Protein AF-A0A0J7JDM4-F1 (afdb_monomer_lite)

Organism: NCBI:txid1658765

Radius of gyration: 18.48 Å; chains: 1; bounding box: 39×38×53 Å

Structure (mmCIF, N/CA/C/O backbone):
data_AF-A0A0J7JDM4-F1
#
_entry.id   AF-A0A0J7JDM4-F1
#
loop_
_atom_site.group_PDB
_atom_site.id
_atom_site.type_symbol
_atom_site.label_atom_id
_atom_site.label_alt_id
_atom_site.label_comp_id
_atom_site.label_asym_id
_atom_site.label_entity_id
_atom_site.label_seq_id
_atom_site.pdbx_PDB_ins_code
_atom_site.Cartn_x
_atom_site.Cartn_y
_atom_site.Cartn_z
_atom_site.occupancy
_atom_site.B_iso_or_equiv
_atom_site.auth_seq_id
_atom_site.auth_comp_id
_atom_site.auth_asym_id
_atom_site.auth_atom_id
_atom_site.pdbx_PDB_model_num
ATOM 1 N N . MET A 1 1 ? -14.694 14.031 8.007 1.00 53.31 1 MET A N 1
ATOM 2 C CA . MET A 1 1 ? -14.814 12.798 7.194 1.00 53.31 1 MET A CA 1
ATOM 3 C C . MET A 1 1 ? -14.604 11.620 8.127 1.00 53.31 1 MET A C 1
ATOM 5 O O . MET A 1 1 ? -13.791 11.758 9.030 1.00 53.31 1 MET A O 1
ATOM 9 N N . SER A 1 2 ? -15.348 10.526 7.968 1.00 76.75 2 SER A N 1
ATOM 10 C CA . SER A 1 2 ? -15.092 9.285 8.710 1.00 76.75 2 SER A CA 1
ATOM 11 C C . SER A 1 2 ? -13.771 8.656 8.255 1.00 76.75 2 SER A C 1
ATOM 13 O O . SER A 1 2 ? -13.419 8.794 7.082 1.00 76.75 2 SER A O 1
ATOM 15 N N . ALA A 1 3 ? -13.066 7.980 9.166 1.00 86.88 3 ALA A N 1
ATOM 16 C CA . ALA A 1 3 ? -11.886 7.184 8.831 1.00 86.88 3 ALA A CA 1
ATOM 17 C C . ALA A 1 3 ? -12.244 6.122 7.779 1.00 86.88 3 ALA A C 1
ATOM 19 O O . ALA A 1 3 ? -13.281 5.465 7.909 1.00 86.88 3 ALA A O 1
ATOM 20 N N . GLN A 1 4 ? -11.412 5.985 6.748 1.00 93.75 4 GLN A N 1
ATOM 21 C CA . GLN A 1 4 ? -11.567 4.989 5.686 1.00 93.75 4 GLN A CA 1
ATOM 22 C C . GLN A 1 4 ? -10.724 3.748 5.986 1.00 93.75 4 GLN A C 1
ATOM 24 O O . GLN A 1 4 ? -9.666 3.858 6.600 1.00 93.75 4 GLN A O 1
ATOM 29 N N . THR A 1 5 ? -11.151 2.578 5.516 1.00 95.38 5 THR A N 1
ATOM 30 C CA . THR A 1 5 ? -10.312 1.376 5.489 1.00 95.38 5 THR A CA 1
ATOM 31 C C . THR A 1 5 ? -9.540 1.314 4.175 1.00 95.38 5 THR A C 1
ATOM 33 O O . THR A 1 5 ? -10.127 1.117 3.107 1.00 95.38 5 THR A O 1
ATOM 36 N N . VAL A 1 6 ? -8.221 1.482 4.257 1.00 97.00 6 VAL A N 1
ATOM 37 C CA . VAL A 1 6 ? -7.301 1.537 3.119 1.00 97.00 6 VAL A CA 1
ATOM 38 C C . VAL A 1 6 ? -6.407 0.302 3.113 1.00 97.00 6 VAL A C 1
ATOM 40 O O . VAL A 1 6 ? -5.629 0.076 4.039 1.00 97.00 6 VAL A O 1
ATOM 43 N N . TRP A 1 7 ? -6.487 -0.490 2.048 1.00 96.00 7 TRP A N 1
ATOM 44 C CA . TRP A 1 7 ? -5.631 -1.652 1.843 1.00 96.00 7 TRP A CA 1
ATOM 45 C C . TRP A 1 7 ? -4.542 -1.340 0.826 1.00 96.00 7 TRP A C 1
ATOM 47 O O . TRP A 1 7 ? -4.835 -1.012 -0.318 1.00 96.00 7 TRP A O 1
ATOM 57 N N . ILE A 1 8 ? -3.279 -1.437 1.238 1.00 95.00 8 ILE A N 1
ATOM 58 C CA . ILE A 1 8 ? -2.117 -1.118 0.409 1.00 95.00 8 ILE A CA 1
ATOM 59 C C . ILE A 1 8 ? -1.300 -2.386 0.161 1.00 95.00 8 ILE A C 1
ATOM 61 O O . ILE A 1 8 ? -0.774 -2.995 1.096 1.00 95.00 8 ILE A O 1
ATOM 65 N N . THR A 1 9 ? -1.150 -2.765 -1.109 1.00 91.81 9 THR A N 1
ATOM 66 C CA . THR A 1 9 ? -0.211 -3.815 -1.529 1.00 91.81 9 THR A CA 1
ATOM 67 C C . THR A 1 9 ? 1.163 -3.214 -1.836 1.00 91.81 9 THR A C 1
ATOM 69 O O . THR A 1 9 ? 1.288 -2.047 -2.207 1.00 91.81 9 THR A O 1
ATOM 72 N N . GLY A 1 10 ? 2.238 -3.977 -1.633 1.00 90.75 10 GLY A N 1
ATOM 73 C CA . GLY A 1 10 ? 3.601 -3.441 -1.729 1.00 90.75 10 GLY A CA 1
ATOM 74 C C . GLY A 1 10 ? 3.941 -2.446 -0.612 1.00 90.75 10 GLY A C 1
ATOM 75 O O . GLY A 1 10 ? 4.857 -1.644 -0.768 1.00 90.75 10 GLY A O 1
ATOM 76 N N . ALA A 1 11 ? 3.235 -2.497 0.522 1.00 95.50 11 ALA A N 1
ATOM 77 C CA . ALA A 1 11 ? 3.368 -1.527 1.613 1.00 95.50 11 ALA A CA 1
ATOM 78 C C . ALA A 1 11 ? 4.718 -1.582 2.356 1.00 95.50 11 ALA A C 1
ATOM 80 O O . ALA A 1 11 ? 5.017 -0.705 3.155 1.00 95.50 11 ALA A O 1
ATOM 81 N N . SER A 1 12 ? 5.545 -2.601 2.103 1.00 93.56 12 SER A N 1
ATOM 82 C CA . SER A 1 12 ? 6.815 -2.823 2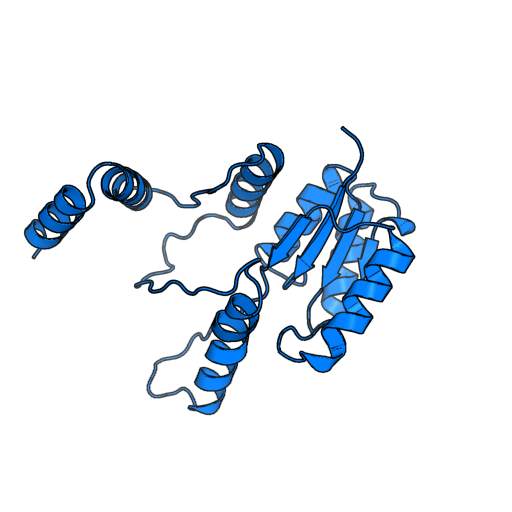.812 1.00 93.56 12 SER A CA 1
ATOM 83 C C . SER A 1 12 ? 7.944 -1.832 2.480 1.00 93.56 12 SER A C 1
ATOM 85 O O . SER A 1 12 ? 9.006 -1.915 3.094 1.00 93.56 12 SER A O 1
ATOM 87 N N . SER A 1 13 ? 7.785 -0.986 1.454 1.00 89.19 13 SER A N 1
ATOM 88 C CA . SER A 1 13 ? 8.820 -0.035 1.014 1.00 89.19 13 SER A CA 1
ATOM 89 C C . SER A 1 13 ? 8.295 0.989 0.002 1.00 89.19 13 SER A C 1
ATOM 91 O O . SER A 1 13 ? 7.223 0.812 -0.577 1.00 89.19 13 SER A O 1
ATOM 93 N N . GLY A 1 14 ? 9.105 2.010 -0.294 1.00 89.31 14 GLY A N 1
ATOM 94 C CA . GLY A 1 14 ? 8.897 2.914 -1.429 1.00 89.31 14 GLY A CA 1
ATOM 95 C C . GLY A 1 14 ? 7.593 3.705 -1.329 1.00 89.31 14 GLY A C 1
ATOM 96 O O . GLY A 1 14 ? 7.232 4.176 -0.252 1.00 89.31 14 GLY A O 1
ATOM 97 N N . ILE A 1 15 ? 6.888 3.842 -2.455 1.00 88.94 15 ILE A N 1
ATOM 98 C CA . ILE A 1 15 ? 5.633 4.608 -2.535 1.00 88.94 15 ILE A CA 1
ATOM 99 C C . ILE A 1 15 ? 4.554 3.994 -1.634 1.00 88.94 15 ILE A C 1
ATOM 101 O O . ILE A 1 15 ? 3.853 4.730 -0.948 1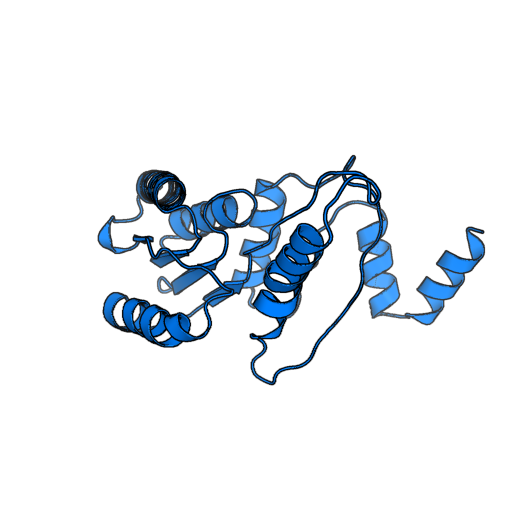.00 88.94 15 ILE A O 1
ATOM 105 N N . GLY A 1 16 ? 4.458 2.662 -1.562 1.00 92.69 16 GLY A N 1
ATOM 106 C CA . GLY A 1 16 ? 3.486 1.978 -0.702 1.00 92.69 16 GLY A CA 1
ATOM 107 C C . GLY A 1 16 ? 3.669 2.291 0.780 1.00 92.69 16 GLY A C 1
ATOM 108 O O . GLY A 1 16 ? 2.696 2.567 1.477 1.00 92.69 16 GLY A O 1
ATOM 109 N N . GLU A 1 17 ? 4.917 2.300 1.254 1.00 96.19 17 GLU A N 1
ATOM 110 C CA . GLU A 1 17 ? 5.236 2.705 2.626 1.00 96.19 17 GLU A CA 1
ATOM 111 C C . GLU A 1 17 ? 4.921 4.189 2.861 1.00 96.19 17 GLU A C 1
ATOM 113 O O . GLU A 1 17 ? 4.292 4.535 3.858 1.00 96.19 17 GLU A O 1
ATOM 118 N N . ALA A 1 18 ? 5.319 5.069 1.940 1.00 94.88 18 ALA A N 1
ATOM 119 C CA . ALA A 1 18 ? 5.050 6.500 2.063 1.00 94.88 18 ALA A CA 1
ATOM 120 C C . ALA A 1 18 ? 3.540 6.803 2.094 1.00 94.88 18 ALA A C 1
ATOM 122 O O . ALA A 1 18 ? 3.087 7.607 2.909 1.00 94.88 18 ALA A O 1
ATOM 123 N N . LEU A 1 19 ? 2.747 6.108 1.272 1.00 95.56 19 LEU A N 1
ATOM 124 C CA . LEU A 1 19 ? 1.287 6.193 1.296 1.00 95.56 19 LEU A CA 1
ATOM 125 C C . LEU A 1 19 ? 0.708 5.694 2.620 1.00 95.56 19 LEU A C 1
ATOM 127 O O . LEU A 1 19 ? -0.149 6.369 3.186 1.00 95.56 19 LEU A O 1
ATOM 131 N N . ALA A 1 20 ? 1.188 4.559 3.140 1.00 97.44 20 ALA A N 1
ATOM 132 C CA . ALA A 1 20 ? 0.737 4.035 4.429 1.00 97.44 20 ALA A CA 1
ATOM 133 C C . ALA A 1 20 ? 0.906 5.073 5.547 1.00 97.44 20 ALA A C 1
ATOM 135 O O . ALA A 1 20 ? -0.025 5.309 6.313 1.00 97.44 20 ALA A O 1
ATOM 136 N N . LEU A 1 21 ? 2.047 5.764 5.588 1.00 97.75 21 LEU A N 1
ATOM 137 C CA . LEU A 1 21 ? 2.305 6.809 6.580 1.00 97.75 21 LEU A CA 1
ATOM 138 C C . LEU A 1 21 ? 1.376 8.018 6.424 1.00 97.75 21 LEU A C 1
ATOM 140 O O . LEU A 1 21 ? 0.916 8.554 7.429 1.00 97.75 21 LEU A O 1
ATOM 144 N N . GLN A 1 22 ? 1.067 8.439 5.195 1.00 96.56 22 GLN A N 1
ATOM 145 C CA . GLN A 1 22 ? 0.144 9.557 4.975 1.00 96.56 22 GLN A CA 1
ATOM 146 C C . GLN A 1 22 ? -1.292 9.221 5.382 1.00 96.56 22 GLN A C 1
ATOM 148 O O . GLN A 1 22 ? -1.954 10.026 6.037 1.00 96.56 22 GLN A O 1
ATOM 153 N N . PHE A 1 23 ? -1.768 8.020 5.051 1.00 97.12 23 PHE A N 1
ATOM 154 C CA . PHE A 1 23 ? -3.079 7.559 5.505 1.00 97.12 23 PHE A CA 1
ATOM 155 C C . PHE A 1 23 ? -3.116 7.363 7.032 1.00 97.12 23 PHE A C 1
ATOM 157 O O . PHE A 1 23 ? -4.112 7.725 7.659 1.00 97.12 23 PHE A O 1
ATOM 164 N N . ALA A 1 24 ? -2.017 6.912 7.652 1.00 97.19 24 ALA A N 1
ATOM 165 C CA . ALA A 1 24 ? -1.908 6.823 9.111 1.00 97.19 24 ALA A CA 1
ATOM 166 C C . ALA A 1 24 ? -2.041 8.195 9.787 1.00 97.19 24 ALA A C 1
ATOM 168 O O . ALA A 1 24 ? -2.847 8.359 10.700 1.00 97.19 24 ALA A O 1
ATOM 169 N N . GLN A 1 25 ? -1.322 9.203 9.279 1.00 95.44 25 GLN A N 1
ATOM 170 C CA . GLN A 1 25 ? -1.407 10.588 9.759 1.00 95.44 25 GLN A CA 1
ATOM 171 C C . GLN A 1 25 ? -2.809 11.188 9.592 1.00 95.44 25 GLN A C 1
ATOM 173 O O . GLN A 1 25 ? -3.205 12.057 10.366 1.00 95.44 25 GLN A O 1
ATOM 178 N N . ASN A 1 26 ? -3.575 10.724 8.600 1.00 94.50 26 ASN A N 1
ATOM 179 C CA . ASN A 1 26 ? -4.966 11.130 8.399 1.00 94.50 26 ASN A CA 1
ATOM 180 C C . ASN A 1 26 ? -5.959 10.390 9.325 1.00 94.50 26 ASN A C 1
ATOM 182 O O . ASN A 1 26 ? -7.151 10.706 9.310 1.00 94.50 26 ASN A O 1
ATOM 186 N N . GLY A 1 27 ? -5.496 9.425 10.128 1.00 95.69 27 GLY A N 1
ATOM 187 C CA . GLY A 1 27 ? -6.332 8.629 11.029 1.00 95.69 27 GLY A CA 1
ATOM 188 C C . GLY A 1 27 ? -7.132 7.525 10.333 1.00 95.69 27 GLY A C 1
ATOM 189 O O . GLY A 1 27 ? -8.134 7.065 10.883 1.00 95.69 27 GLY A O 1
ATOM 190 N N . ASP A 1 28 ? -6.739 7.129 9.120 1.00 97.31 28 ASP A N 1
ATOM 191 C CA . ASP A 1 28 ? -7.391 6.050 8.376 1.00 97.31 28 ASP A CA 1
ATOM 192 C C . ASP A 1 28 ? -6.929 4.669 8.866 1.00 97.31 28 ASP A C 1
ATOM 194 O O . ASP A 1 28 ? -5.826 4.504 9.391 1.00 97.31 28 ASP A O 1
ATOM 198 N N . ARG A 1 29 ? -7.782 3.657 8.686 1.00 97.94 29 ARG A N 1
ATOM 199 C CA . ARG A 1 29 ? -7.462 2.264 9.025 1.00 97.94 29 ARG A CA 1
ATOM 200 C C . ARG A 1 29 ? -6.630 1.664 7.912 1.00 97.94 29 ARG A C 1
ATOM 202 O O . ARG A 1 29 ? -6.952 1.841 6.738 1.00 97.94 29 ARG A O 1
ATOM 209 N N . LEU A 1 30 ? -5.597 0.919 8.272 1.00 98.25 30 LEU A N 1
ATOM 210 C CA . LEU A 1 30 ? -4.615 0.413 7.327 1.00 98.25 30 LEU A CA 1
ATOM 211 C C . LEU A 1 30 ? -4.590 -1.105 7.304 1.00 98.25 30 LEU A C 1
ATOM 213 O O . LEU A 1 30 ? -4.450 -1.749 8.340 1.00 98.25 30 LEU A O 1
ATOM 217 N N . VAL A 1 31 ? -4.631 -1.663 6.099 1.00 97.88 31 VAL A N 1
ATOM 218 C CA . VAL A 1 31 ? -4.202 -3.035 5.825 1.00 97.88 31 VAL A CA 1
ATOM 219 C C . VAL A 1 31 ? -2.906 -2.959 5.032 1.00 97.88 31 VAL A C 1
ATOM 221 O O . VAL A 1 31 ? -2.878 -2.440 3.915 1.00 97.88 31 VAL A O 1
ATOM 224 N N . LEU A 1 32 ? -1.822 -3.459 5.617 1.00 98.00 32 LEU A N 1
ATOM 225 C CA . LEU A 1 32 ? -0.487 -3.425 5.033 1.00 98.00 32 LEU A CA 1
ATOM 226 C C . LEU A 1 32 ? -0.142 -4.807 4.489 1.00 98.00 32 LEU A C 1
ATOM 228 O O . LEU A 1 32 ? -0.019 -5.764 5.255 1.00 98.00 32 LEU A O 1
ATOM 232 N N . SER A 1 33 ? 0.045 -4.904 3.173 1.00 95.56 33 SER A N 1
ATOM 233 C CA . SER A 1 33 ? 0.308 -6.174 2.500 1.00 95.56 33 SER A CA 1
ATOM 234 C C . SER A 1 33 ? 1.564 -6.152 1.640 1.00 95.56 33 SER A C 1
ATOM 236 O O . SER A 1 33 ? 1.791 -5.255 0.828 1.00 95.56 33 SER A O 1
ATOM 238 N N . ALA A 1 34 ? 2.387 -7.179 1.822 1.00 93.25 34 ALA A N 1
ATOM 239 C CA . ALA A 1 34 ? 3.564 -7.534 1.036 1.00 93.25 34 ALA A CA 1
ATOM 240 C C . ALA A 1 34 ? 4.024 -8.945 1.449 1.00 93.25 34 ALA A C 1
ATOM 242 O O . ALA A 1 34 ? 3.538 -9.506 2.430 1.00 93.25 34 ALA A O 1
ATOM 243 N N . ARG A 1 35 ? 5.021 -9.496 0.753 1.00 91.50 35 ARG A N 1
ATOM 244 C CA . ARG A 1 35 ? 5.595 -10.815 1.085 1.00 91.50 35 ARG A CA 1
ATOM 245 C C . ARG A 1 35 ? 6.467 -10.808 2.346 1.00 91.50 35 ARG A C 1
ATOM 247 O O . ARG A 1 35 ? 6.608 -11.826 3.008 1.00 91.50 35 ARG A O 1
ATOM 254 N N . ARG A 1 36 ? 7.102 -9.672 2.654 1.00 91.81 36 ARG A N 1
ATOM 255 C CA . ARG A 1 36 ? 8.079 -9.543 3.748 1.00 91.81 36 ARG A CA 1
ATOM 256 C C . ARG A 1 36 ? 7.390 -9.051 5.017 1.00 91.81 36 ARG A C 1
ATOM 258 O O . ARG A 1 36 ? 7.307 -7.846 5.233 1.00 91.81 36 ARG A O 1
ATOM 265 N N . GLU A 1 37 ? 6.927 -9.975 5.850 1.00 95.62 37 GLU A N 1
ATOM 266 C CA . GLU A 1 37 ? 6.212 -9.663 7.097 1.00 95.62 37 GLU A CA 1
ATOM 267 C C . GLU A 1 37 ? 7.016 -8.768 8.050 1.00 95.62 37 GLU A C 1
ATOM 269 O O . GLU A 1 37 ? 6.494 -7.761 8.515 1.00 95.62 37 GLU A O 1
ATOM 274 N N . GLY A 1 38 ? 8.311 -9.039 8.251 1.00 96.38 38 GLY A N 1
ATOM 275 C CA . GLY A 1 38 ? 9.152 -8.205 9.124 1.00 96.38 38 GLY A CA 1
ATOM 276 C C . GLY A 1 38 ? 9.225 -6.732 8.694 1.00 96.38 38 GLY A C 1
ATOM 277 O O . GLY A 1 38 ? 9.256 -5.834 9.532 1.00 96.38 38 GLY A O 1
ATOM 278 N N . GLU A 1 39 ? 9.175 -6.460 7.389 1.00 96.56 39 GLU A N 1
ATOM 279 C CA . GLU A 1 39 ? 9.145 -5.086 6.876 1.00 96.56 39 GLU A CA 1
ATOM 280 C C . GLU A 1 39 ? 7.765 -4.450 6.998 1.00 96.56 39 GLU A C 1
ATOM 282 O O . GLU A 1 39 ? 7.665 -3.248 7.221 1.00 96.56 39 GLU A O 1
ATOM 287 N N . LEU A 1 40 ? 6.696 -5.241 6.882 1.00 98.00 40 LEU A N 1
ATOM 288 C CA . LEU A 1 40 ? 5.348 -4.752 7.161 1.00 98.00 40 LEU A CA 1
ATOM 289 C C . LEU A 1 40 ? 5.203 -4.357 8.625 1.00 98.00 40 LEU A C 1
ATOM 291 O O . LEU A 1 40 ? 4.643 -3.303 8.898 1.00 98.00 40 LEU A O 1
ATOM 295 N N . GLU A 1 41 ? 5.752 -5.144 9.550 1.00 98.31 41 GLU A N 1
ATOM 296 C CA . GLU A 1 41 ? 5.761 -4.796 10.972 1.00 98.31 41 GLU A CA 1
ATOM 297 C C . GLU A 1 41 ? 6.560 -3.518 11.235 1.00 98.31 41 GLU A C 1
ATOM 299 O O . GLU A 1 41 ? 6.096 -2.634 11.958 1.00 98.31 41 GLU A O 1
ATOM 304 N N . ARG A 1 42 ? 7.716 -3.346 10.577 1.00 98.25 42 ARG A N 1
ATOM 305 C CA . ARG A 1 42 ? 8.475 -2.087 10.627 1.00 98.25 42 ARG A CA 1
ATOM 306 C C . ARG A 1 42 ? 7.615 -0.900 10.185 1.00 98.25 42 ARG A C 1
ATOM 308 O O . ARG A 1 42 ? 7.598 0.131 10.856 1.00 98.25 42 ARG A O 1
ATOM 315 N N . VAL A 1 43 ? 6.893 -1.030 9.074 1.00 98.25 43 VAL A N 1
ATOM 316 C CA . VAL A 1 43 ? 5.992 0.024 8.580 1.00 98.25 43 VAL A CA 1
ATOM 317 C C . VAL A 1 43 ? 4.800 0.226 9.518 1.00 98.25 43 VAL A C 1
ATOM 319 O O . VAL A 1 43 ? 4.423 1.368 9.770 1.00 98.25 43 VAL A O 1
ATOM 322 N N . ALA A 1 44 ? 4.247 -0.840 10.095 1.00 98.31 44 ALA A N 1
ATOM 323 C CA . ALA A 1 44 ? 3.145 -0.771 11.048 1.00 98.31 44 ALA A CA 1
ATOM 324 C C . ALA A 1 44 ? 3.531 0.002 12.313 1.00 98.31 44 ALA A C 1
ATOM 326 O O . ALA A 1 44 ? 2.760 0.849 12.759 1.00 98.31 44 ALA A O 1
ATOM 327 N N . VAL A 1 45 ? 4.733 -0.228 12.857 1.00 98.19 45 VAL A N 1
ATOM 328 C CA . VAL A 1 45 ? 5.284 0.567 13.968 1.00 98.19 45 VAL A CA 1
ATOM 329 C C . VAL A 1 45 ? 5.347 2.040 13.583 1.00 98.19 45 VAL A C 1
ATOM 331 O O . VAL A 1 45 ? 4.766 2.869 14.274 1.00 98.19 45 VAL A O 1
ATOM 334 N N . ARG A 1 46 ? 5.929 2.366 12.422 1.00 97.88 46 ARG A N 1
ATOM 335 C CA . ARG A 1 46 ? 5.998 3.757 11.953 1.00 97.88 46 ARG A CA 1
ATOM 336 C C . ARG A 1 46 ? 4.621 4.396 11.758 1.00 97.88 46 ARG A C 1
ATOM 338 O O . ARG A 1 46 ? 4.473 5.588 11.997 1.00 97.88 46 ARG A O 1
ATOM 345 N N . CYS A 1 47 ? 3.618 3.633 11.320 1.00 97.94 47 CYS A N 1
ATOM 346 C CA . CYS A 1 47 ? 2.239 4.115 11.220 1.00 97.94 47 CYS A CA 1
ATOM 347 C C . CYS A 1 47 ? 1.660 4.415 12.608 1.00 97.94 47 CYS A C 1
ATOM 349 O O . CYS A 1 47 ? 1.029 5.452 12.790 1.00 97.94 47 CYS A O 1
ATOM 351 N N . ARG A 1 48 ? 1.909 3.559 13.604 1.00 97.19 48 ARG A N 1
ATOM 352 C CA . ARG A 1 48 ? 1.483 3.790 14.995 1.00 97.19 48 ARG A CA 1
ATOM 353 C C . ARG A 1 48 ? 2.171 5.012 15.609 1.00 97.19 48 ARG A C 1
ATOM 355 O O . ARG A 1 48 ? 1.513 5.787 16.296 1.00 97.19 48 ARG A O 1
ATOM 362 N N . ASP A 1 49 ? 3.439 5.254 15.277 1.00 97.00 49 ASP A N 1
ATOM 363 C CA . ASP A 1 49 ? 4.193 6.437 15.723 1.00 97.00 49 ASP A CA 1
ATOM 364 C C . ASP A 1 49 ? 3.577 7.766 15.237 1.00 97.00 49 ASP A C 1
ATOM 366 O O . ASP A 1 49 ? 3.874 8.827 15.783 1.00 97.00 49 ASP A O 1
ATOM 370 N N . THR A 1 50 ? 2.676 7.731 14.246 1.00 95.44 50 THR A N 1
ATOM 371 C CA . THR A 1 50 ? 1.894 8.908 13.814 1.00 95.44 50 THR A CA 1
ATOM 372 C C . THR A 1 50 ? 0.730 9.255 14.753 1.00 95.44 50 THR A C 1
ATOM 374 O O . THR A 1 50 ? 0.072 10.274 14.557 1.00 95.44 50 THR A O 1
ATOM 377 N N . GLY A 1 51 ? 0.475 8.430 15.775 1.00 94.69 51 GLY A N 1
ATOM 378 C CA . GLY A 1 51 ? -0.670 8.538 16.684 1.00 94.69 51 GLY A CA 1
ATOM 379 C C . GLY A 1 51 ? -1.851 7.638 16.306 1.00 94.69 51 GLY A C 1
ATOM 380 O O . GLY A 1 51 ? -2.878 7.666 16.986 1.00 94.69 51 GLY A O 1
ATOM 381 N N . LEU A 1 52 ? -1.721 6.830 15.247 1.00 95.62 52 LEU A N 1
ATOM 382 C CA . LEU A 1 52 ? -2.749 5.877 14.840 1.00 95.62 52 LEU A CA 1
ATOM 383 C C . LEU A 1 52 ? -2.825 4.706 15.848 1.00 95.62 52 LEU A C 1
ATOM 385 O O . LEU A 1 52 ? -1.798 4.079 16.124 1.00 95.62 52 LEU A O 1
ATOM 389 N N . PRO A 1 53 ? -4.010 4.362 16.390 1.00 95.50 53 PRO A N 1
ATOM 390 C CA . PRO A 1 53 ? -4.132 3.262 17.343 1.00 95.50 53 PRO A CA 1
ATOM 391 C C . PRO A 1 53 ? -3.702 1.910 16.755 1.00 95.50 53 PRO A C 1
ATOM 393 O O . PRO A 1 53 ? -3.931 1.621 15.580 1.00 95.50 53 PRO A O 1
ATOM 396 N N . THR A 1 54 ? -3.113 1.045 17.588 1.00 94.25 54 THR A N 1
ATOM 397 C CA . THR A 1 54 ? -2.612 -0.282 17.177 1.00 94.25 54 THR A CA 1
ATOM 398 C C . THR A 1 54 ? -3.680 -1.131 16.495 1.00 94.25 54 THR A C 1
ATOM 400 O O . THR A 1 54 ? -3.385 -1.860 15.553 1.00 94.25 54 THR A O 1
ATOM 403 N N . ASP A 1 55 ? -4.924 -1.024 16.952 1.00 95.19 55 ASP A N 1
ATOM 404 C CA . ASP A 1 55 ? -6.062 -1.768 16.430 1.00 95.19 55 ASP A CA 1
ATOM 405 C C . ASP A 1 55 ? -6.577 -1.217 15.082 1.00 95.19 55 ASP A C 1
ATOM 407 O O . ASP A 1 55 ? -7.443 -1.832 14.469 1.00 95.19 55 ASP A O 1
ATOM 411 N N . GLN A 1 56 ? -6.037 -0.103 14.588 1.00 96.75 56 GLN A N 1
ATOM 412 C CA . GLN A 1 56 ? -6.343 0.445 13.264 1.00 96.75 56 GLN A CA 1
ATOM 413 C C . GLN A 1 56 ? -5.307 0.047 12.204 1.00 96.75 56 GLN A C 1
ATOM 415 O O . GLN A 1 56 ? -5.430 0.460 11.055 1.00 96.75 56 GLN A O 1
ATOM 420 N N . VAL A 1 57 ? -4.307 -0.772 12.555 1.00 97.88 57 VAL A N 1
ATOM 421 C CA . VAL A 1 57 ? -3.303 -1.288 11.613 1.00 97.88 57 VAL A CA 1
ATOM 422 C C . VAL A 1 57 ? -3.329 -2.812 11.604 1.00 97.88 57 VAL A C 1
ATOM 424 O O . VAL A 1 57 ? -3.027 -3.454 12.609 1.00 97.88 57 VAL A O 1
ATOM 427 N N . LEU A 1 58 ? -3.651 -3.395 10.452 1.00 97.94 58 LEU A N 1
ATOM 428 C CA . LEU A 1 58 ? -3.573 -4.826 10.185 1.00 97.94 58 LEU A CA 1
ATOM 429 C C . LEU A 1 58 ? -2.359 -5.117 9.297 1.00 97.94 58 LEU A C 1
ATOM 431 O O . LEU A 1 58 ? -2.305 -4.681 8.147 1.00 97.94 58 LEU A O 1
ATOM 435 N N . VAL A 1 59 ? -1.408 -5.892 9.813 1.00 98.31 59 VAL A N 1
ATOM 436 C CA . VAL A 1 59 ? -0.355 -6.507 8.997 1.00 98.31 59 VAL A CA 1
ATOM 437 C C . VAL A 1 59 ? -0.921 -7.783 8.389 1.00 98.31 59 VAL A C 1
ATOM 439 O O . VAL A 1 59 ? -1.376 -8.673 9.104 1.00 98.31 59 VAL A O 1
ATOM 442 N N . LEU A 1 60 ? -0.933 -7.854 7.059 1.00 96.56 60 LEU A N 1
ATOM 443 C CA . LEU A 1 60 ? -1.497 -8.975 6.318 1.00 96.56 60 LEU A CA 1
ATOM 444 C C . LEU A 1 60 ? -0.504 -9.426 5.243 1.00 96.56 60 LEU A C 1
ATOM 446 O O . LEU A 1 60 ? -0.552 -8.918 4.116 1.00 96.56 60 LEU A O 1
ATOM 450 N N . PRO A 1 61 ? 0.401 -10.373 5.562 1.00 96.12 61 PRO A N 1
ATOM 451 C CA . PRO A 1 61 ? 1.328 -10.927 4.586 1.00 96.12 61 PRO A CA 1
ATOM 452 C C . PRO A 1 61 ? 0.568 -11.482 3.382 1.00 96.12 61 PRO A C 1
ATOM 454 O O . PRO A 1 61 ? -0.415 -12.215 3.539 1.00 96.12 61 PRO A O 1
ATOM 457 N N . LEU A 1 62 ? 1.006 -11.107 2.187 1.00 86.25 62 LEU A N 1
ATOM 458 C CA . LEU A 1 62 ? 0.324 -11.418 0.936 1.00 86.25 62 LEU A CA 1
ATOM 459 C C . LEU A 1 62 ? 1.344 -11.522 -0.195 1.00 86.25 62 LEU A C 1
ATOM 461 O O . LEU A 1 62 ? 2.141 -10.599 -0.401 1.00 86.25 62 LEU A O 1
ATOM 465 N N . ASP A 1 63 ? 1.271 -12.620 -0.944 1.00 84.75 63 ASP A N 1
ATOM 466 C CA . ASP A 1 63 ? 1.812 -12.689 -2.295 1.00 84.75 63 ASP A CA 1
ATOM 467 C C . ASP A 1 63 ? 0.668 -12.470 -3.287 1.00 84.75 63 ASP A C 1
ATOM 469 O O . ASP A 1 63 ? -0.318 -13.200 -3.275 1.00 84.75 63 ASP A O 1
ATOM 473 N N . VAL A 1 64 ? 0.774 -11.435 -4.118 1.00 77.62 64 VAL A N 1
ATOM 474 C CA . VAL A 1 64 ? -0.291 -11.069 -5.066 1.00 77.62 64 VAL A CA 1
ATOM 475 C C . VAL A 1 64 ? -0.397 -12.053 -6.232 1.00 77.62 64 VAL A C 1
ATOM 477 O O . VAL A 1 64 ? -1.383 -12.013 -6.955 1.00 77.62 64 VAL A O 1
ATOM 480 N N . THR A 1 65 ? 0.586 -12.944 -6.405 1.00 76.81 65 THR A N 1
ATOM 481 C CA . THR A 1 65 ? 0.542 -14.004 -7.423 1.00 76.81 65 THR A CA 1
ATOM 482 C C . THR A 1 65 ? -0.094 -15.302 -6.916 1.00 76.81 65 THR A C 1
ATOM 484 O O . THR A 1 65 ? -0.263 -16.233 -7.698 1.00 76.81 65 THR A O 1
ATOM 487 N N . ASP A 1 66 ? -0.419 -15.397 -5.621 1.00 78.75 66 ASP A N 1
ATOM 488 C CA . ASP A 1 66 ? -1.093 -16.553 -5.017 1.00 78.75 66 ASP A CA 1
ATOM 489 C C . ASP A 1 66 ? -2.615 -16.334 -4.986 1.00 78.75 66 ASP A C 1
ATOM 491 O O . ASP A 1 66 ? -3.202 -15.941 -3.971 1.00 78.75 66 ASP A O 1
ATOM 495 N N . TRP A 1 67 ? -3.241 -16.562 -6.141 1.00 74.06 67 TRP A N 1
ATOM 496 C CA . TRP A 1 67 ? -4.664 -16.321 -6.399 1.00 74.06 67 TRP A CA 1
ATOM 497 C C . TRP A 1 67 ? -5.596 -17.078 -5.454 1.00 74.06 67 TRP A C 1
ATOM 499 O O . TRP A 1 67 ? -6.608 -16.527 -5.017 1.00 74.06 67 TRP A O 1
ATOM 509 N N . ASP A 1 68 ? -5.235 -18.310 -5.102 1.00 76.81 68 ASP A N 1
ATOM 510 C CA . ASP A 1 68 ? -6.052 -19.183 -4.257 1.00 76.81 68 ASP A CA 1
ATOM 511 C C . ASP A 1 68 ? -6.139 -18.654 -2.819 1.00 76.81 68 ASP A C 1
ATOM 513 O O . ASP A 1 68 ? -7.133 -18.872 -2.121 1.00 76.81 68 ASP A O 1
ATOM 517 N N . SER A 1 69 ? -5.130 -17.895 -2.377 1.00 76.62 69 SER A N 1
ATOM 518 C CA . SER A 1 69 ? -5.116 -17.282 -1.049 1.00 76.62 69 SER A CA 1
ATOM 519 C C . SER A 1 69 ? -5.980 -16.018 -0.941 1.00 76.62 69 SER A C 1
ATOM 521 O O . SER A 1 69 ? -6.423 -15.672 0.161 1.00 76.62 69 SER A O 1
ATOM 523 N N . LEU A 1 70 ? -6.251 -15.323 -2.055 1.00 78.00 70 LEU A N 1
ATOM 524 C CA . LEU A 1 70 ? -6.864 -13.988 -2.053 1.00 78.00 70 LEU A CA 1
ATOM 525 C C . LEU A 1 70 ? -8.246 -13.931 -1.386 1.00 78.00 70 LEU A C 1
ATOM 527 O O . LEU A 1 70 ? -8.442 -13.026 -0.568 1.00 78.00 70 LEU A O 1
ATOM 531 N N . PRO A 1 71 ? -9.191 -14.863 -1.635 1.00 80.62 71 PRO A N 1
ATOM 532 C CA . PRO A 1 71 ? -10.500 -14.817 -0.984 1.00 80.62 71 PRO A CA 1
ATOM 533 C C . PRO A 1 71 ? -10.400 -14.836 0.548 1.00 80.62 71 PRO A C 1
ATOM 535 O O . PRO A 1 71 ? -11.077 -14.062 1.224 1.00 80.62 71 PRO A O 1
ATOM 538 N N . GLY A 1 72 ? -9.495 -15.650 1.103 1.00 80.81 72 GLY A N 1
ATOM 539 C CA . GLY A 1 72 ? -9.257 -15.708 2.548 1.00 80.81 72 GLY A CA 1
ATOM 540 C C . GLY A 1 72 ? -8.644 -14.420 3.105 1.00 80.81 72 GLY A C 1
ATOM 541 O O . GLY A 1 72 ? -8.964 -14.005 4.218 1.00 80.81 72 GLY A O 1
ATOM 542 N N . LYS A 1 73 ? -7.799 -13.742 2.320 1.00 87.38 73 LYS A N 1
ATOM 543 C CA . LYS A 1 73 ? -7.189 -12.456 2.696 1.00 87.38 73 LYS A CA 1
ATOM 544 C C . LYS A 1 73 ? -8.221 -11.335 2.712 1.00 87.38 73 LYS A C 1
ATOM 546 O O . LYS A 1 73 ? -8.249 -10.561 3.663 1.00 87.38 73 LYS A O 1
ATOM 551 N N . VAL A 1 74 ? -9.096 -11.284 1.707 1.00 83.62 74 VAL A N 1
ATOM 552 C CA . VAL A 1 74 ? -10.224 -10.342 1.671 1.00 83.62 74 VAL A CA 1
ATOM 553 C C . VAL A 1 74 ? -11.125 -10.558 2.885 1.00 83.62 74 VAL A C 1
ATOM 555 O O . VAL A 1 74 ? -11.450 -9.593 3.575 1.00 83.62 74 VAL A O 1
ATOM 558 N N . GLN A 1 75 ? -11.466 -11.813 3.194 1.00 85.06 75 GLN A N 1
ATOM 559 C CA . GLN A 1 75 ? -12.308 -12.124 4.347 1.00 85.06 75 GLN A CA 1
ATOM 560 C C . GLN A 1 75 ? -11.672 -11.658 5.662 1.00 85.06 75 GLN A C 1
ATOM 562 O O . GLN A 1 75 ? -12.343 -11.002 6.449 1.00 85.06 75 GLN A O 1
ATOM 567 N N . ALA A 1 76 ? -10.370 -11.879 5.863 1.00 91.31 76 ALA A N 1
ATOM 568 C CA . ALA A 1 76 ? -9.669 -11.408 7.059 1.00 91.31 76 ALA A CA 1
ATOM 569 C C . ALA A 1 76 ? -9.740 -9.878 7.238 1.00 91.31 76 ALA A C 1
ATOM 571 O O . ALA A 1 76 ? -9.845 -9.384 8.361 1.00 91.31 76 ALA A O 1
ATOM 572 N N . VAL A 1 77 ? -9.709 -9.113 6.140 1.00 90.56 77 VAL A N 1
ATOM 573 C CA . VAL A 1 77 ? -9.875 -7.651 6.183 1.00 90.56 77 VAL A CA 1
ATOM 574 C C . VAL A 1 77 ? -11.306 -7.265 6.550 1.00 90.56 77 VAL A C 1
ATOM 576 O O . VAL A 1 77 ? -11.508 -6.391 7.397 1.00 90.56 77 VAL A O 1
ATOM 579 N N . LEU A 1 78 ? -12.297 -7.920 5.943 1.00 89.69 78 LEU A N 1
ATOM 580 C CA . LEU A 1 78 ? -13.711 -7.677 6.229 1.00 89.69 78 LEU A CA 1
ATOM 581 C C . LEU A 1 78 ? -14.065 -8.043 7.674 1.00 89.69 78 LEU A C 1
ATOM 583 O O . LEU A 1 78 ? -14.734 -7.261 8.343 1.00 89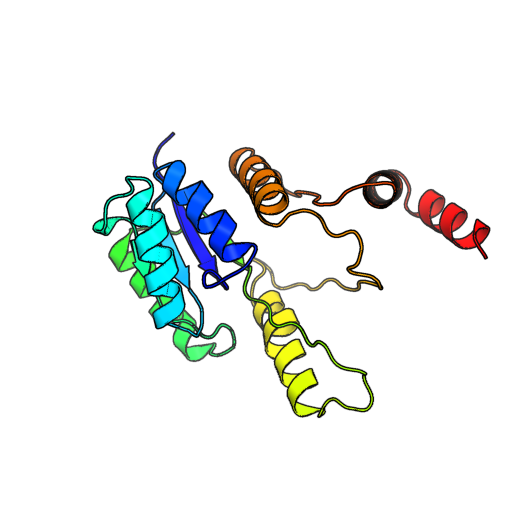.69 78 LEU A O 1
ATOM 587 N N . ASP A 1 79 ? -13.550 -9.155 8.191 1.00 93.69 79 ASP A N 1
ATOM 588 C CA . ASP A 1 79 ? -13.735 -9.561 9.586 1.00 93.69 79 ASP A CA 1
ATOM 589 C C . ASP A 1 79 ? -13.128 -8.535 10.551 1.00 93.69 79 ASP A C 1
ATOM 591 O O . ASP A 1 79 ? -13.662 -8.281 11.632 1.00 93.69 79 ASP A O 1
ATOM 595 N N . ARG A 1 80 ? -12.012 -7.907 10.157 1.00 94.31 80 ARG A N 1
ATOM 596 C CA . ARG A 1 80 ? -11.300 -6.944 10.997 1.00 94.31 80 ARG A CA 1
ATOM 597 C C . ARG A 1 80 ? -11.925 -5.552 11.013 1.00 94.31 80 ARG A C 1
ATOM 599 O O . ARG A 1 80 ? -11.942 -4.914 12.071 1.00 94.31 80 ARG A O 1
ATOM 606 N N . PHE A 1 81 ? -12.346 -5.057 9.850 1.00 94.12 81 PHE A N 1
ATOM 607 C CA . PHE A 1 81 ? -12.702 -3.647 9.640 1.00 94.12 81 PHE A CA 1
ATOM 608 C C . PHE A 1 81 ? -14.093 -3.423 9.035 1.00 94.12 81 PHE A C 1
ATOM 610 O O . PHE A 1 81 ? -14.555 -2.281 9.000 1.00 94.12 81 PHE A O 1
ATOM 617 N N . GLY A 1 82 ? -14.767 -4.479 8.578 1.00 92.56 82 GLY A N 1
ATOM 618 C CA . GLY A 1 82 ? -16.121 -4.456 8.016 1.00 92.56 82 GLY A CA 1
ATOM 619 C C . GLY A 1 82 ? -16.221 -3.977 6.565 1.00 92.56 82 GLY A C 1
ATOM 620 O O . GLY A 1 82 ? -17.197 -4.293 5.889 1.00 92.56 82 GLY A O 1
ATOM 621 N N . SER A 1 83 ? -15.233 -3.234 6.065 1.00 89.69 83 SER A N 1
ATOM 622 C CA . SER A 1 83 ? -15.219 -2.694 4.702 1.00 89.69 83 SER A CA 1
ATOM 623 C C . SER A 1 83 ? -13.801 -2.551 4.155 1.00 89.69 83 SER A C 1
ATOM 625 O O . SER A 1 83 ? -12.833 -2.500 4.909 1.00 89.69 83 SER A O 1
ATOM 627 N N . ILE A 1 84 ? -13.695 -2.437 2.830 1.00 89.88 84 ILE A N 1
ATOM 628 C CA . ILE A 1 84 ? -12.506 -1.951 2.122 1.00 89.88 84 ILE A CA 1
ATOM 629 C C . ILE A 1 84 ? -12.971 -0.743 1.308 1.00 89.88 84 ILE A C 1
ATOM 631 O O . ILE A 1 84 ? -13.657 -0.904 0.301 1.00 89.88 84 ILE A O 1
ATOM 635 N N . ASP A 1 85 ? -12.643 0.465 1.760 1.00 89.06 85 ASP A N 1
ATOM 636 C CA . ASP A 1 85 ? -13.090 1.702 1.105 1.00 89.06 85 ASP A CA 1
ATOM 637 C C . ASP A 1 85 ? -12.144 2.123 -0.026 1.00 89.06 85 ASP A C 1
ATOM 639 O O . ASP A 1 85 ? -12.540 2.841 -0.947 1.00 89.06 85 ASP A O 1
ATOM 643 N N . LEU A 1 86 ? -10.880 1.704 0.064 1.00 88.56 86 LEU A N 1
ATOM 644 C CA . LEU A 1 86 ? -9.842 1.991 -0.913 1.00 88.56 86 LEU A CA 1
ATOM 645 C C . LEU A 1 86 ? -8.834 0.838 -0.969 1.00 88.56 86 LEU A C 1
ATOM 647 O O . LEU A 1 86 ? -8.240 0.481 0.046 1.00 88.56 86 LEU A O 1
ATOM 651 N N . LEU A 1 87 ? -8.607 0.300 -2.166 1.00 85.88 87 LEU A N 1
ATOM 652 C CA . LEU A 1 87 ? -7.546 -0.664 -2.456 1.00 85.88 87 LEU A CA 1
ATOM 653 C C . LEU A 1 87 ? -6.478 0.013 -3.323 1.00 85.88 87 LEU A C 1
ATOM 655 O O . LEU A 1 87 ? -6.778 0.533 -4.396 1.00 85.88 87 LEU A O 1
ATOM 659 N N . VAL A 1 88 ? -5.235 0.006 -2.852 1.00 85.88 88 VAL A N 1
ATOM 660 C CA . VAL A 1 88 ? -4.066 0.545 -3.545 1.00 85.88 88 VAL A CA 1
ATOM 661 C C . VAL A 1 88 ? -3.226 -0.623 -4.056 1.00 85.88 88 VAL A C 1
ATOM 663 O O . VAL A 1 88 ? -2.476 -1.256 -3.305 1.00 85.88 88 VAL A O 1
ATOM 666 N N . ASN A 1 89 ? -3.342 -0.897 -5.354 1.00 83.88 89 ASN A N 1
ATOM 667 C CA . ASN A 1 89 ? -2.529 -1.893 -6.042 1.00 83.88 89 ASN A CA 1
ATOM 668 C C . ASN A 1 89 ? -1.144 -1.309 -6.358 1.00 83.88 89 ASN A C 1
ATOM 670 O O . ASN A 1 89 ? -0.901 -0.790 -7.439 1.00 83.88 89 ASN A O 1
ATOM 674 N N . ASN A 1 90 ? -0.248 -1.333 -5.372 1.00 82.12 90 ASN A N 1
ATOM 675 C CA . ASN A 1 90 ? 1.100 -0.766 -5.468 1.00 82.12 90 ASN A CA 1
ATOM 676 C C . ASN A 1 90 ? 2.204 -1.845 -5.454 1.00 82.12 90 ASN A C 1
ATOM 678 O O . ASN A 1 90 ? 3.376 -1.533 -5.655 1.00 82.12 90 ASN A O 1
ATOM 682 N N . ALA A 1 91 ? 1.874 -3.122 -5.228 1.00 76.56 91 ALA A N 1
ATOM 683 C CA . ALA A 1 91 ? 2.859 -4.196 -5.335 1.00 76.56 91 ALA A CA 1
ATOM 684 C C . ALA A 1 91 ? 3.493 -4.232 -6.737 1.00 76.56 91 ALA A C 1
ATOM 686 O O . ALA A 1 91 ? 2.808 -4.488 -7.721 1.00 76.56 91 ALA A O 1
ATOM 687 N N . GLY A 1 92 ? 4.808 -4.017 -6.788 1.00 62.19 92 GLY A N 1
ATOM 688 C CA . GLY A 1 92 ? 5.630 -4.181 -7.978 1.00 62.19 92 GLY A CA 1
ATOM 689 C C . GLY A 1 92 ? 7.041 -4.638 -7.604 1.00 62.19 92 GLY A C 1
ATOM 690 O O . GLY A 1 92 ? 7.548 -4.349 -6.515 1.00 62.19 92 GLY A O 1
ATOM 691 N N . VAL A 1 93 ? 7.670 -5.399 -8.482 1.00 56.22 93 VAL A N 1
ATOM 692 C CA . VAL A 1 93 ? 9.073 -5.794 -8.476 1.00 56.22 93 VAL A CA 1
ATOM 693 C C . VAL A 1 93 ? 9.748 -4.988 -9.591 1.00 56.22 93 VAL A C 1
ATOM 695 O O . VAL A 1 93 ? 9.133 -4.627 -10.576 1.00 56.22 93 VAL A O 1
ATOM 698 N N . SER A 1 94 ? 11.015 -4.615 -9.441 1.00 48.66 94 SER A N 1
ATOM 699 C CA . SER A 1 94 ? 11.770 -4.061 -10.572 1.00 48.66 94 SER A CA 1
ATOM 700 C C . SER A 1 94 ? 13.065 -4.828 -10.747 1.00 48.66 94 SER A C 1
ATOM 702 O O . SER A 1 94 ? 13.669 -5.299 -9.779 1.00 48.66 94 SER A O 1
ATOM 704 N N . GLN A 1 95 ? 13.471 -4.982 -12.002 1.00 39.62 95 GLN A N 1
ATOM 705 C CA . GLN A 1 95 ? 14.744 -5.570 -12.394 1.00 39.62 95 GLN A CA 1
ATOM 706 C C . GLN A 1 95 ? 15.752 -4.447 -12.615 1.00 39.62 95 GLN A C 1
ATOM 708 O O . GLN A 1 95 ? 15.437 -3.450 -13.260 1.00 39.62 95 GLN A O 1
ATOM 713 N N . ARG A 1 96 ? 16.961 -4.597 -12.068 1.00 39.69 96 ARG A N 1
ATOM 714 C CA . ARG A 1 96 ? 18.062 -3.635 -12.222 1.00 39.69 96 ARG A CA 1
ATOM 715 C C . ARG A 1 96 ? 19.307 -4.307 -12.799 1.00 39.69 96 ARG A C 1
ATOM 717 O O . ARG A 1 96 ? 20.385 -4.212 -12.219 1.00 39.69 96 ARG A O 1
ATOM 724 N N . SER A 1 97 ? 19.173 -5.022 -13.907 1.00 39.47 97 SER A N 1
ATOM 725 C CA . SER A 1 97 ? 20.316 -5.554 -14.648 1.00 39.47 97 SER A CA 1
ATOM 726 C C . SER A 1 97 ? 20.100 -5.502 -16.156 1.00 39.47 97 SER A C 1
ATOM 728 O O . SER A 1 97 ? 18.991 -5.300 -16.648 1.00 39.47 97 SER A O 1
ATOM 730 N N . LEU A 1 98 ? 21.203 -5.628 -16.893 1.00 38.44 98 LEU A N 1
ATOM 731 C CA . LEU A 1 98 ? 21.195 -5.624 -18.349 1.00 38.44 98 LEU A CA 1
ATOM 732 C C . LEU A 1 98 ? 20.421 -6.838 -18.869 1.00 38.44 98 LEU A C 1
ATOM 734 O O . LEU A 1 98 ? 20.503 -7.926 -18.295 1.00 38.44 98 LEU A O 1
ATOM 738 N N . CYS A 1 99 ? 19.730 -6.678 -20.002 1.00 41.62 99 CYS A N 1
ATOM 739 C CA . CYS A 1 99 ? 18.860 -7.737 -20.519 1.00 41.62 99 CYS A CA 1
ATOM 740 C C . CYS A 1 99 ? 19.565 -9.066 -20.824 1.00 41.62 99 CYS A C 1
ATOM 742 O O . CYS A 1 99 ? 18.947 -10.123 -20.805 1.00 41.62 99 CYS A O 1
ATOM 744 N N . LYS A 1 100 ? 20.872 -9.014 -21.077 1.00 42.09 100 LYS A N 1
ATOM 745 C CA . LYS A 1 100 ? 21.719 -10.182 -21.342 1.00 42.09 100 LYS A CA 1
ATOM 746 C C . LYS A 1 100 ? 22.117 -10.973 -20.088 1.00 42.09 100 LYS A C 1
ATOM 748 O O . LYS A 1 100 ? 22.515 -12.122 -20.218 1.00 42.09 100 LYS A O 1
ATOM 753 N N . ASP A 1 101 ? 22.021 -10.359 -18.909 1.00 44.47 101 ASP A N 1
ATOM 754 C CA . ASP A 1 101 ? 22.514 -10.913 -17.640 1.00 44.47 101 ASP A CA 1
ATOM 755 C C . ASP A 1 101 ? 21.354 -11.341 -16.719 1.00 44.47 101 ASP A C 1
ATOM 757 O O . ASP A 1 101 ? 21.551 -11.635 -15.542 1.00 44.47 101 ASP A O 1
ATOM 761 N N . THR A 1 102 ? 20.127 -11.349 -17.251 1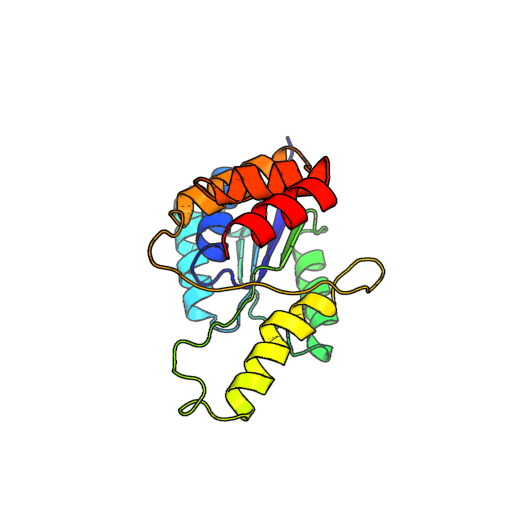.00 50.47 102 THR A N 1
ATOM 762 C CA . THR A 1 102 ? 18.903 -11.664 -16.512 1.00 50.47 102 THR A CA 1
ATOM 763 C C . THR A 1 102 ? 18.322 -12.985 -16.997 1.00 50.47 102 THR A C 1
ATOM 765 O O . THR A 1 102 ? 17.991 -13.128 -18.173 1.00 50.47 102 THR A O 1
ATOM 768 N N . ASP A 1 103 ? 18.138 -13.937 -16.085 1.00 65.12 103 ASP A N 1
ATOM 769 C CA . ASP A 1 103 ? 17.464 -15.192 -16.406 1.00 65.12 103 ASP A CA 1
ATOM 770 C C . ASP A 1 103 ? 16.007 -14.962 -16.826 1.00 65.12 103 ASP A C 1
ATOM 772 O O . ASP A 1 103 ? 15.277 -14.164 -16.232 1.00 65.12 103 ASP A O 1
ATOM 776 N N . MET A 1 104 ? 15.535 -15.746 -17.798 1.00 66.38 104 MET A N 1
ATOM 777 C CA . MET A 1 104 ? 14.138 -15.704 -18.256 1.00 66.38 104 MET A CA 1
ATOM 778 C C . MET A 1 104 ? 13.120 -15.925 -17.132 1.00 66.38 104 MET A C 1
ATOM 780 O O . MET A 1 104 ? 12.022 -15.377 -17.180 1.00 66.38 104 MET A O 1
ATOM 784 N N . SER A 1 105 ? 13.482 -16.671 -16.087 1.00 64.25 105 SER A N 1
ATOM 785 C CA . SER A 1 105 ? 12.640 -16.867 -14.903 1.00 64.25 105 SER A CA 1
ATOM 786 C C . SER A 1 105 ? 12.430 -15.579 -14.098 1.00 64.25 105 SER A C 1
ATOM 788 O O . SER A 1 105 ? 11.376 -15.398 -13.491 1.00 64.25 105 SER A O 1
ATOM 790 N N . VAL A 1 106 ? 13.395 -14.656 -14.120 1.00 56.91 106 VAL A N 1
ATOM 791 C CA . VAL A 1 106 ? 13.279 -13.339 -13.485 1.00 56.91 106 VAL A CA 1
ATOM 792 C C . VAL A 1 106 ? 12.317 -12.464 -14.282 1.00 56.91 106 VAL A C 1
ATOM 794 O O . VAL A 1 106 ? 11.464 -11.817 -13.680 1.00 56.91 106 VAL A O 1
ATOM 797 N N . TYR A 1 107 ? 12.381 -12.510 -15.616 1.00 59.38 107 TYR A N 1
ATOM 798 C CA . TYR A 1 107 ? 11.401 -11.845 -16.478 1.00 59.38 107 TYR A CA 1
ATOM 799 C C . TYR A 1 107 ? 9.994 -12.396 -16.306 1.00 59.38 107 TYR A C 1
ATOM 801 O O . TYR A 1 107 ? 9.061 -11.613 -16.171 1.00 59.38 107 TYR A O 1
ATOM 809 N N . GLN A 1 108 ? 9.841 -13.720 -16.249 1.00 64.88 108 GLN A N 1
ATOM 810 C CA . GLN A 1 108 ? 8.547 -14.346 -15.988 1.00 64.88 108 GLN A CA 1
ATOM 811 C C . GLN A 1 108 ? 7.986 -13.870 -14.647 1.00 64.88 108 GLN A C 1
ATOM 813 O O . GLN A 1 108 ? 6.850 -13.431 -14.583 1.00 64.88 108 GLN A O 1
ATOM 818 N N . LYS A 1 109 ? 8.812 -13.838 -13.597 1.00 59.50 109 LYS A N 1
ATOM 819 C CA . LYS A 1 109 ? 8.397 -13.380 -12.268 1.00 59.50 109 LYS A CA 1
ATOM 820 C C . LYS A 1 109 ? 8.052 -11.888 -12.213 1.00 59.50 109 LYS A C 1
ATOM 822 O O . LYS A 1 109 ? 7.152 -11.512 -11.470 1.00 59.50 109 LYS A O 1
ATOM 827 N N . LEU A 1 110 ? 8.751 -11.042 -12.969 1.00 65.31 110 LEU A N 1
ATOM 828 C CA . LEU A 1 110 ? 8.393 -9.626 -13.124 1.00 65.31 110 LEU A CA 1
ATOM 829 C C . LEU A 1 110 ? 7.060 -9.481 -13.840 1.00 65.31 110 LEU A C 1
ATOM 831 O O . LEU A 1 110 ? 6.174 -8.800 -13.346 1.00 65.31 110 LEU A O 1
ATOM 835 N N . MET A 1 111 ? 6.882 -10.186 -14.956 1.00 62.25 111 MET A N 1
ATOM 836 C CA . MET A 1 111 ? 5.612 -10.201 -15.673 1.00 62.25 111 MET A CA 1
ATOM 837 C C . MET A 1 111 ? 4.483 -10.728 -14.783 1.00 62.25 111 MET A C 1
ATOM 839 O O . MET A 1 111 ? 3.412 -10.137 -14.753 1.00 62.25 111 MET A O 1
ATOM 843 N N . ASP A 1 112 ? 4.711 -11.773 -13.994 1.00 60.81 112 ASP A N 1
ATOM 844 C CA . ASP A 1 112 ? 3.691 -12.344 -13.118 1.00 60.81 112 ASP A CA 1
ATOM 845 C C . ASP A 1 112 ? 3.291 -11.381 -11.987 1.00 60.81 112 ASP A C 1
ATOM 847 O O . ASP A 1 112 ? 2.121 -11.320 -11.620 1.00 60.81 112 ASP A O 1
ATOM 851 N N . VAL A 1 113 ? 4.224 -10.590 -11.448 1.00 55.19 113 VAL A N 1
ATOM 852 C CA . VAL A 1 113 ? 3.939 -9.655 -10.345 1.00 55.19 113 VAL A CA 1
ATOM 853 C C . VAL A 1 113 ? 3.440 -8.297 -10.845 1.00 55.19 113 VAL A C 1
ATOM 855 O O . VAL A 1 113 ? 2.414 -7.809 -10.372 1.00 55.19 113 VAL A O 1
ATOM 858 N N . ASP A 1 114 ? 4.145 -7.691 -11.796 1.00 61.50 114 ASP A N 1
ATOM 859 C CA . ASP A 1 114 ? 3.924 -6.304 -12.228 1.00 61.50 114 ASP A CA 1
ATOM 860 C C . ASP A 1 114 ? 2.833 -6.190 -13.282 1.00 61.50 114 ASP A C 1
ATOM 862 O O . ASP A 1 114 ? 2.197 -5.147 -13.416 1.00 61.50 114 ASP A O 1
ATOM 866 N N . VAL A 1 115 ? 2.627 -7.266 -14.042 1.00 55.47 115 VAL A N 1
ATOM 867 C CA . VAL A 1 115 ? 1.684 -7.298 -15.155 1.00 55.47 115 VAL A CA 1
ATOM 868 C C . VAL A 1 115 ? 0.510 -8.203 -14.800 1.00 55.47 115 VAL A C 1
ATOM 870 O O . VAL A 1 115 ? -0.603 -7.707 -14.687 1.00 55.47 115 VAL A O 1
ATOM 873 N N . MET A 1 116 ? 0.713 -9.492 -14.524 1.00 57.06 116 MET A N 1
ATOM 874 C CA . MET A 1 116 ? -0.389 -10.425 -14.238 1.00 57.06 116 MET A CA 1
ATOM 875 C C . MET A 1 116 ? -1.055 -10.144 -12.883 1.00 57.06 116 MET A C 1
ATOM 877 O O . MET A 1 116 ? -2.282 -10.111 -12.809 1.00 57.06 116 MET A O 1
ATOM 881 N N . GLY A 1 117 ? -0.261 -9.858 -11.844 1.00 57.44 117 GLY A N 1
ATOM 882 C CA . GLY A 1 117 ? -0.705 -9.445 -10.507 1.00 57.44 117 GLY A CA 1
ATOM 883 C C . GLY A 1 117 ? -1.635 -8.229 -10.528 1.00 57.44 117 GLY A C 1
ATOM 884 O O . GLY A 1 117 ? -2.644 -8.189 -9.829 1.00 57.44 117 GLY A O 1
ATOM 885 N N . GLN A 1 118 ? -1.305 -7.254 -11.378 1.00 55.31 118 GLN A N 1
ATOM 886 C CA . GLN A 1 118 ? -2.060 -6.013 -11.554 1.00 55.31 118 GLN A CA 1
ATOM 887 C C . GLN A 1 118 ? -3.265 -6.192 -12.494 1.00 55.31 118 GLN A C 1
ATOM 889 O O . GLN A 1 118 ? -4.354 -5.705 -12.198 1.00 55.31 118 GLN A O 1
ATOM 894 N N . ILE A 1 119 ? -3.101 -6.929 -13.602 1.00 51.12 119 ILE A N 1
ATOM 895 C CA . ILE A 1 119 ? -4.155 -7.205 -14.598 1.00 51.12 119 ILE A CA 1
ATOM 896 C C . ILE A 1 119 ? -5.306 -8.017 -14.013 1.00 51.12 119 ILE A C 1
ATOM 898 O O . ILE A 1 119 ? -6.456 -7.807 -14.393 1.00 51.12 119 ILE A O 1
ATOM 902 N N . ALA A 1 120 ? -5.032 -8.924 -13.079 1.00 53.06 120 ALA A N 1
ATOM 903 C CA . ALA A 1 120 ? -6.087 -9.691 -12.430 1.00 53.06 120 ALA A CA 1
ATOM 904 C C . ALA A 1 120 ? -7.067 -8.833 -11.611 1.00 53.06 120 ALA A C 1
ATOM 906 O O . ALA A 1 120 ? -8.083 -9.349 -11.148 1.00 53.06 120 ALA A O 1
ATOM 907 N N . LEU A 1 121 ? -6.805 -7.530 -11.451 1.00 43.38 121 LEU A N 1
ATOM 908 C CA . LEU A 1 121 ? -7.726 -6.591 -10.829 1.00 43.38 121 LEU A CA 1
ATOM 909 C C . LEU A 1 121 ? -7.968 -5.338 -11.690 1.00 43.38 121 LEU A C 1
ATOM 911 O O . LEU A 1 121 ? -7.317 -4.307 -11.538 1.00 43.38 121 LEU A O 1
ATOM 915 N N . ALA A 1 122 ? -9.042 -5.400 -12.483 1.00 43.47 122 ALA A N 1
ATOM 916 C CA . ALA A 1 122 ? -9.935 -4.282 -12.800 1.00 43.47 122 ALA A CA 1
ATOM 917 C C . ALA A 1 122 ? -11.382 -4.771 -12.609 1.00 43.47 122 ALA A C 1
ATOM 919 O O . ALA A 1 122 ? -11.662 -5.935 -12.881 1.00 43.47 122 ALA A O 1
ATOM 920 N N . GLY A 1 123 ? -12.308 -3.910 -12.170 1.00 48.88 123 GLY A N 1
ATOM 921 C CA . GLY A 1 123 ? -13.717 -4.277 -11.930 1.00 48.88 123 GLY A CA 1
ATOM 922 C C . GLY A 1 123 ? -14.479 -4.851 -13.141 1.00 48.88 123 GLY A C 1
ATOM 923 O O . GLY A 1 123 ? -15.619 -5.274 -12.975 1.00 48.88 123 GLY A O 1
ATOM 924 N N . ASP A 1 124 ? -13.866 -4.883 -14.331 1.00 47.00 124 ASP A N 1
ATOM 925 C CA . ASP A 1 124 ? -14.350 -5.548 -15.550 1.00 47.00 124 ASP A CA 1
ATOM 926 C C . ASP A 1 124 ? -13.257 -6.246 -16.413 1.00 47.00 124 ASP A C 1
ATOM 928 O O . ASP A 1 124 ? -13.587 -6.820 -17.449 1.00 47.00 124 ASP A O 1
ATOM 932 N N . GLY A 1 125 ? -11.979 -6.263 -15.996 1.00 43.06 125 GLY A N 1
ATOM 933 C CA . GLY A 1 125 ? -10.942 -7.158 -16.547 1.00 43.06 125 GLY A CA 1
ATOM 934 C C . GLY A 1 125 ? -10.232 -6.802 -17.875 1.00 43.06 125 GLY A C 1
ATOM 935 O O . GLY A 1 125 ? -9.941 -7.718 -18.642 1.00 43.06 125 GLY A O 1
ATOM 936 N N . SER A 1 126 ? -9.892 -5.537 -18.180 1.00 40.19 126 SER A N 1
ATOM 937 C CA . SER A 1 126 ? -9.138 -5.178 -19.416 1.00 40.19 126 SER A CA 1
ATOM 938 C C . SER A 1 126 ? -7.762 -4.503 -19.192 1.00 40.19 126 SER A C 1
ATOM 940 O O . SER A 1 126 ? -7.522 -3.905 -18.147 1.00 40.19 126 SER A O 1
ATOM 942 N N . ALA A 1 127 ? -6.840 -4.616 -20.173 1.00 42.00 127 ALA A N 1
ATOM 943 C CA . ALA A 1 127 ? -5.396 -4.310 -20.048 1.00 42.00 127 ALA A CA 1
ATOM 944 C C . ALA A 1 127 ? -4.915 -3.022 -20.770 1.00 42.00 127 ALA A C 1
ATOM 946 O O . ALA A 1 127 ? -5.473 -2.636 -21.796 1.00 42.00 127 ALA A O 1
ATOM 947 N N . PHE A 1 128 ? -3.808 -2.415 -20.301 1.00 34.38 128 PHE A N 1
ATOM 948 C CA . PHE A 1 128 ? -3.093 -1.294 -20.956 1.00 34.38 128 PHE A CA 1
ATOM 949 C C . PHE A 1 128 ? -1.547 -1.436 -20.872 1.00 34.38 128 PHE A C 1
ATOM 951 O O . PHE A 1 128 ? -1.033 -1.905 -19.863 1.00 34.38 128 PHE A O 1
ATOM 958 N N . GLY A 1 129 ? -0.807 -1.006 -21.915 1.00 36.38 129 GLY A N 1
ATOM 959 C CA . GLY A 1 129 ? 0.681 -0.916 -21.999 1.00 36.38 129 GLY A CA 1
ATOM 960 C C . GLY A 1 129 ? 1.139 0.464 -22.527 1.00 36.38 129 GLY A C 1
ATOM 961 O O . GLY A 1 129 ? 0.275 1.253 -22.908 1.00 36.38 129 GLY A O 1
ATOM 962 N N . LYS A 1 130 ? 2.412 0.899 -22.623 1.00 33.50 130 LYS A N 1
ATOM 963 C CA . LYS A 1 130 ? 3.810 0.441 -22.378 1.00 33.50 130 LYS A CA 1
ATOM 964 C C . LYS A 1 130 ? 4.625 1.710 -21.969 1.00 33.50 130 LYS A C 1
ATOM 966 O O . LYS A 1 130 ? 4.220 2.795 -22.389 1.00 33.50 130 LYS A O 1
ATOM 971 N N . GLU A 1 131 ? 5.766 1.593 -21.271 1.00 36.56 131 GLU A N 1
ATOM 972 C CA . GLU A 1 131 ? 6.659 2.720 -20.874 1.00 36.56 131 GLU A CA 1
ATOM 973 C C . GLU A 1 131 ? 8.144 2.538 -21.277 1.00 36.56 131 GLU A C 1
ATOM 975 O O . GLU A 1 131 ? 8.553 1.426 -21.614 1.00 36.56 131 GLU A O 1
ATOM 980 N N . ASP A 1 132 ? 8.893 3.657 -21.268 1.00 39.19 132 ASP A N 1
ATOM 981 C CA . ASP A 1 132 ? 10.218 3.928 -21.875 1.00 39.19 132 ASP A CA 1
ATOM 982 C C . ASP A 1 132 ? 11.214 4.568 -20.858 1.00 39.19 132 ASP A C 1
ATOM 984 O O . ASP A 1 132 ? 10.826 4.888 -19.735 1.00 39.19 132 ASP A O 1
ATOM 988 N N . GLU A 1 133 ? 12.488 4.725 -21.245 1.00 41.88 133 GLU A N 1
ATOM 989 C CA . GLU A 1 133 ? 13.701 4.855 -20.400 1.00 41.88 133 GLU A CA 1
ATOM 990 C C . GLU A 1 133 ? 13.934 6.168 -19.584 1.00 41.88 133 GLU A C 1
ATOM 992 O O . GLU A 1 133 ? 13.740 7.275 -20.082 1.00 41.88 133 GLU A O 1
ATOM 997 N N . ASP A 1 134 ? 14.500 5.988 -18.365 1.00 45.16 134 ASP A N 1
ATOM 998 C CA . ASP A 1 134 ? 15.541 6.786 -17.647 1.00 45.16 134 ASP A CA 1
ATOM 999 C C . ASP A 1 134 ? 15.186 7.371 -16.234 1.00 45.16 134 ASP A C 1
ATOM 1001 O O . ASP A 1 134 ? 14.497 8.379 -16.084 1.00 45.16 134 ASP A O 1
ATOM 1005 N N . ILE A 1 135 ? 15.703 6.756 -15.145 1.00 48.22 135 ILE A N 1
ATOM 1006 C CA . ILE A 1 135 ? 15.386 7.057 -13.712 1.00 48.22 135 ILE A CA 1
ATOM 1007 C C . ILE A 1 135 ? 16.440 7.979 -13.046 1.00 48.22 135 ILE A C 1
ATOM 1009 O O . ILE A 1 135 ? 16.722 7.878 -11.853 1.00 48.22 135 ILE A O 1
ATOM 1013 N N . ALA A 1 136 ? 17.064 8.897 -13.786 1.00 41.66 136 ALA A N 1
ATOM 1014 C CA . ALA A 1 136 ? 18.026 9.842 -13.194 1.00 41.66 136 ALA A CA 1
ATOM 1015 C C . ALA A 1 136 ? 17.366 11.124 -12.630 1.00 41.66 136 ALA A C 1
ATOM 1017 O O . ALA A 1 136 ? 17.941 11.787 -11.769 1.00 41.66 136 ALA A O 1
ATOM 1018 N N . GLY A 1 137 ? 16.149 11.463 -13.080 1.00 55.56 137 GLY A N 1
ATOM 1019 C CA . GLY A 1 137 ? 15.406 12.680 -12.705 1.00 55.56 137 GLY A CA 1
ATOM 1020 C C . GLY A 1 137 ? 14.126 12.444 -11.892 1.00 55.56 137 GLY A C 1
ATOM 1021 O O . GLY A 1 137 ? 13.241 13.301 -11.891 1.00 55.56 137 GLY A O 1
ATOM 1022 N N . GLY A 1 138 ? 13.999 11.277 -11.254 1.00 60.12 138 GLY A N 1
ATOM 1023 C CA . GLY A 1 138 ? 12.768 10.832 -10.595 1.00 60.12 138 GLY A CA 1
ATOM 1024 C C . GLY A 1 138 ? 12.243 11.790 -9.516 1.00 60.12 138 GLY A C 1
ATOM 1025 O O . GLY A 1 138 ? 13.003 12.446 -8.805 1.00 60.12 138 GLY A O 1
ATOM 1026 N N . MET A 1 139 ? 10.915 11.864 -9.390 1.00 75.81 139 MET A N 1
ATOM 1027 C CA . MET A 1 139 ? 10.242 12.571 -8.294 1.00 75.81 139 MET A CA 1
ATOM 1028 C C . MET A 1 139 ? 10.596 11.934 -6.937 1.00 75.81 139 MET A C 1
ATOM 1030 O O . MET A 1 139 ? 10.755 10.716 -6.852 1.00 75.81 139 MET A O 1
ATOM 1034 N N . ASP A 1 140 ? 10.682 12.745 -5.873 1.00 82.81 140 ASP A N 1
ATOM 1035 C CA . ASP A 1 140 ? 10.840 12.228 -4.509 1.00 82.81 140 ASP A CA 1
ATOM 1036 C C . ASP A 1 140 ? 9.666 11.310 -4.136 1.00 82.81 140 ASP A C 1
ATOM 1038 O O . ASP A 1 140 ? 8.514 11.564 -4.489 1.00 82.81 140 ASP A O 1
ATOM 1042 N N . VAL A 1 141 ? 9.945 10.237 -3.398 1.00 79.56 141 VAL A N 1
ATOM 1043 C CA . VA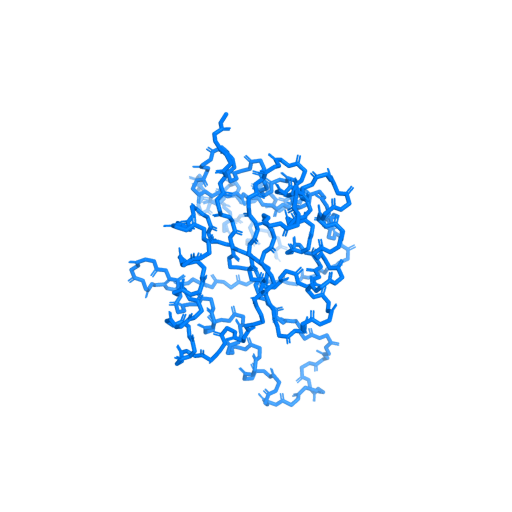L A 1 141 ? 8.935 9.225 -3.059 1.00 79.56 141 VAL A CA 1
ATOM 1044 C C . VAL A 1 141 ? 7.814 9.805 -2.192 1.00 79.56 141 VAL A C 1
ATOM 1046 O O . VAL A 1 141 ? 6.651 9.451 -2.388 1.00 79.56 141 VAL A O 1
ATOM 1049 N N . ASN A 1 142 ? 8.131 10.705 -1.258 1.00 80.06 142 ASN A N 1
ATOM 1050 C CA . ASN A 1 142 ? 7.121 11.307 -0.389 1.00 80.06 142 ASN A CA 1
ATOM 1051 C C . ASN A 1 142 ? 6.294 12.345 -1.145 1.00 80.06 142 ASN A C 1
ATOM 1053 O O . ASN A 1 142 ? 5.085 12.426 -0.943 1.00 80.06 142 ASN A O 1
ATOM 1057 N N . GLU A 1 143 ? 6.924 13.095 -2.048 1.00 81.50 143 GLU A N 1
ATOM 1058 C CA . GLU A 1 143 ? 6.218 14.017 -2.940 1.00 81.50 143 GLU A CA 1
ATOM 1059 C C . GLU A 1 143 ? 5.259 13.268 -3.875 1.00 81.50 143 GLU A C 1
ATOM 1061 O O . GLU A 1 143 ? 4.102 13.660 -4.028 1.00 81.50 143 GLU A O 1
ATOM 1066 N N . CYS A 1 144 ? 5.700 12.141 -4.437 1.00 83.81 144 CYS A N 1
ATOM 1067 C CA . CYS A 1 144 ? 4.852 11.238 -5.210 1.00 83.81 144 CYS A CA 1
ATOM 1068 C C . CYS A 1 144 ? 3.650 10.765 -4.381 1.00 83.81 144 CYS A C 1
ATOM 1070 O O . CYS A 1 144 ? 2.501 10.939 -4.799 1.00 83.81 144 CYS A O 1
ATOM 1072 N N . ALA A 1 145 ? 3.901 10.245 -3.175 1.00 84.50 145 ALA A N 1
ATOM 1073 C CA . ALA A 1 145 ? 2.848 9.796 -2.270 1.00 84.50 145 ALA A CA 1
ATOM 1074 C C . ALA A 1 145 ? 1.859 10.922 -1.927 1.00 84.50 145 ALA A C 1
ATOM 1076 O O . ALA A 1 145 ? 0.655 10.688 -1.935 1.00 84.50 145 ALA A O 1
ATOM 1077 N N . GLU A 1 146 ? 2.335 12.153 -1.719 1.00 87.56 146 GLU A N 1
ATOM 1078 C CA . GLU A 1 146 ? 1.485 13.314 -1.440 1.00 87.56 146 GLU A CA 1
ATOM 1079 C C . GLU A 1 146 ? 0.553 13.662 -2.608 1.00 87.56 146 GLU A C 1
ATOM 1081 O O . GLU A 1 146 ? -0.638 13.925 -2.404 1.00 87.56 146 GLU A O 1
ATOM 1086 N N . VAL A 1 147 ? 1.065 13.647 -3.843 1.00 86.75 147 VAL A N 1
ATOM 1087 C CA . VAL A 1 147 ? 0.249 13.888 -5.044 1.00 86.75 147 VAL A CA 1
ATOM 1088 C C . VAL A 1 147 ? -0.826 12.808 -5.183 1.00 86.75 147 VAL A C 1
ATOM 1090 O O . VAL A 1 147 ? -1.998 13.133 -5.414 1.00 86.75 147 VAL A O 1
ATOM 1093 N N . VAL A 1 148 ? -0.448 11.540 -4.994 1.00 86.75 148 VAL A N 1
ATOM 1094 C CA . VAL A 1 148 ? -1.367 10.395 -5.040 1.00 86.75 148 VAL A CA 1
ATOM 1095 C C . VAL A 1 148 ? -2.431 10.510 -3.950 1.00 86.75 148 VAL A C 1
ATOM 1097 O O . VAL A 1 148 ? -3.623 10.471 -4.255 1.00 86.75 148 VAL A O 1
ATOM 1100 N N . PHE A 1 149 ? -2.037 10.741 -2.699 1.00 88.56 149 PHE A N 1
ATOM 1101 C CA . PHE A 1 149 ? -2.952 10.888 -1.570 1.00 88.56 149 PHE A CA 1
ATOM 1102 C C . PHE A 1 149 ? -3.977 12.003 -1.809 1.00 88.56 149 PHE A C 1
ATOM 1104 O O . PHE A 1 149 ? -5.185 11.772 -1.712 1.00 88.56 149 PHE A O 1
ATOM 1111 N N . LYS A 1 150 ? -3.530 13.199 -2.219 1.00 88.06 150 LYS A N 1
ATOM 1112 C CA . LYS A 1 150 ? -4.432 14.321 -2.540 1.00 88.06 150 LYS A CA 1
ATOM 1113 C C . LYS A 1 150 ? -5.401 13.972 -3.669 1.00 88.06 150 LYS A C 1
ATOM 1115 O O . LYS A 1 150 ? -6.575 14.342 -3.611 1.00 88.06 150 LYS A O 1
ATOM 1120 N N . GLY A 1 151 ? -4.930 13.267 -4.696 1.00 85.56 151 GLY A N 1
ATOM 1121 C CA . GLY A 1 151 ? -5.766 12.818 -5.803 1.00 85.56 151 GLY A CA 1
ATOM 1122 C C . GLY A 1 151 ? -6.839 11.811 -5.375 1.00 85.56 151 GLY A C 1
ATOM 1123 O O . GLY A 1 151 ? -8.001 11.970 -5.760 1.00 85.56 151 GLY A O 1
ATOM 1124 N N . LEU A 1 152 ? -6.476 10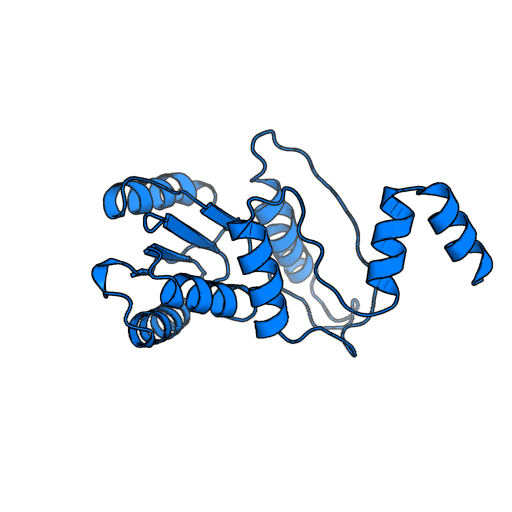.840 -4.531 1.00 86.38 152 LEU A N 1
ATOM 1125 C CA . LEU A 1 152 ? -7.388 9.825 -3.996 1.00 86.38 152 LEU A CA 1
ATOM 1126 C C . LEU A 1 152 ? -8.447 10.454 -3.081 1.00 86.38 152 LEU A C 1
ATOM 1128 O O . LEU A 1 152 ? -9.638 10.189 -3.250 1.00 86.38 152 LEU A O 1
ATOM 1132 N N . LYS A 1 153 ? -8.055 11.375 -2.186 1.00 83.75 153 LYS A N 1
ATOM 1133 C CA . LYS A 1 153 ? -8.996 12.131 -1.333 1.00 83.75 153 LYS A CA 1
ATOM 1134 C C . LYS A 1 153 ? -9.978 12.967 -2.151 1.00 83.75 153 LYS A C 1
ATOM 1136 O O . LYS A 1 153 ? -11.153 13.057 -1.801 1.00 83.75 153 LYS A O 1
ATOM 1141 N N . ALA A 1 154 ? -9.515 13.545 -3.256 1.00 84.06 154 ALA A N 1
ATOM 1142 C CA . ALA A 1 154 ? -10.356 14.284 -4.193 1.00 84.06 154 ALA A CA 1
ATOM 1143 C C . ALA A 1 154 ? -11.200 13.375 -5.111 1.00 84.06 154 ALA A C 1
ATOM 1145 O O . ALA A 1 154 ? -11.898 13.893 -5.983 1.00 84.06 154 ALA A O 1
ATOM 1146 N N . ARG A 1 155 ? -11.137 12.043 -4.942 1.00 80.44 155 ARG A N 1
ATOM 1147 C CA . ARG A 1 155 ? -11.810 11.034 -5.780 1.00 80.44 155 ARG A CA 1
ATOM 1148 C C . ARG A 1 155 ? -11.558 11.244 -7.275 1.00 80.44 155 ARG A C 1
ATOM 1150 O O . ARG A 1 155 ? -12.447 11.049 -8.105 1.00 80.44 155 ARG A O 1
ATOM 1157 N N . LYS A 1 156 ? -10.348 11.682 -7.631 1.00 71.62 156 LYS A N 1
ATOM 1158 C CA . LYS A 1 156 ? -9.973 11.850 -9.034 1.00 71.62 156 LYS A CA 1
ATOM 1159 C C . LYS A 1 156 ? -9.907 10.482 -9.700 1.00 71.62 156 LYS A C 1
ATOM 1161 O O . LYS A 1 156 ? -9.275 9.571 -9.181 1.00 71.62 156 LYS A O 1
ATOM 1166 N N . ARG A 1 157 ? -10.525 10.372 -10.879 1.00 65.31 157 ARG A N 1
ATOM 1167 C CA . ARG A 1 157 ? -10.479 9.153 -11.699 1.00 65.31 157 ARG A CA 1
ATOM 1168 C C . ARG A 1 157 ? -9.066 8.846 -12.211 1.00 65.31 157 ARG A C 1
ATOM 1170 O O . ARG A 1 157 ? -8.722 7.687 -12.370 1.00 65.31 157 ARG A O 1
ATOM 1177 N N . GLU A 1 158 ? -8.263 9.883 -12.442 1.00 68.81 158 GLU A N 1
ATOM 1178 C CA . GLU A 1 158 ? -6.864 9.791 -12.870 1.00 68.81 158 GLU A CA 1
ATOM 1179 C C . GLU A 1 158 ? -6.020 10.788 -12.074 1.00 68.81 158 GLU A C 1
ATOM 1181 O O . GLU A 1 158 ? -6.408 11.953 -11.909 1.00 68.81 158 GLU A O 1
ATOM 1186 N N . ILE A 1 159 ? -4.857 10.342 -11.600 1.00 80.06 159 ILE A N 1
ATOM 1187 C CA . ILE A 1 159 ? -3.918 11.157 -10.828 1.00 80.06 159 ILE A CA 1
ATOM 1188 C C . ILE A 1 159 ? -2.577 11.119 -11.560 1.00 80.06 159 ILE A C 1
ATOM 1190 O O . ILE A 1 159 ? -1.829 10.160 -11.397 1.00 80.06 159 ILE A O 1
ATOM 1194 N N . PRO A 1 160 ? -2.274 12.112 -12.411 1.00 76.62 160 PRO A N 1
ATOM 1195 C CA . PRO A 1 160 ? -1.004 12.133 -13.113 1.00 76.62 160 PRO A CA 1
ATOM 1196 C C . PRO A 1 160 ? 0.102 12.538 -12.130 1.00 76.62 160 PRO A C 1
ATOM 1198 O O . PRO A 1 160 ? -0.019 13.548 -11.431 1.00 76.62 160 PRO A O 1
ATOM 1201 N N . VAL A 1 161 ? 1.168 11.743 -12.081 1.00 76.88 161 VAL A N 1
ATOM 1202 C CA . VAL A 1 161 ? 2.310 11.938 -11.184 1.00 76.88 161 VAL A CA 1
ATOM 1203 C C . VAL A 1 161 ? 3.572 12.017 -12.031 1.00 76.88 161 VAL A C 1
ATOM 1205 O O . VAL A 1 161 ? 3.870 11.104 -12.789 1.00 76.88 161 VAL A O 1
ATOM 1208 N N . GLY A 1 162 ? 4.295 13.126 -11.931 1.00 71.25 162 GLY A N 1
ATOM 1209 C CA . GLY A 1 162 ? 5.499 13.368 -12.720 1.00 71.25 162 GLY A CA 1
ATOM 1210 C C . GLY A 1 162 ? 5.963 14.815 -12.603 1.00 71.25 162 GLY A C 1
ATOM 1211 O O . GLY A 1 162 ? 5.274 15.658 -12.021 1.00 71.25 162 GLY A O 1
ATOM 1212 N N . LYS A 1 163 ? 7.140 15.116 -13.155 1.00 67.38 163 LYS A N 1
ATOM 1213 C CA . LYS A 1 163 ? 7.710 16.471 -13.199 1.00 67.38 163 LYS A CA 1
ATOM 1214 C C . LYS A 1 163 ? 8.145 16.827 -14.618 1.00 67.38 163 LYS A C 1
ATOM 1216 O O . LYS A 1 163 ? 8.329 15.971 -15.470 1.00 67.38 163 LYS A O 1
ATOM 1221 N N . GLY A 1 164 ? 8.323 18.120 -14.878 1.00 70.44 164 GLY A N 1
ATOM 1222 C CA . GLY A 1 164 ? 8.947 18.590 -16.114 1.00 70.44 164 GLY A CA 1
ATOM 1223 C C . GLY A 1 164 ? 8.080 18.463 -17.372 1.00 70.44 164 GLY A C 1
ATOM 1224 O O . GLY A 1 164 ? 6.849 18.498 -17.331 1.00 70.44 164 GLY A O 1
ATOM 1225 N N . LYS A 1 165 ? 8.751 18.398 -18.528 1.00 64.19 165 LYS A N 1
ATOM 1226 C CA . LYS A 1 165 ? 8.124 18.488 -19.861 1.00 64.19 165 LYS A CA 1
ATOM 1227 C C . LYS A 1 165 ? 7.245 17.274 -20.196 1.00 64.19 165 LYS A C 1
ATOM 1229 O O . LYS A 1 165 ? 6.344 17.400 -21.022 1.00 64.19 165 LYS A O 1
ATOM 1234 N N . GLU A 1 166 ? 7.461 16.142 -19.533 1.00 66.25 166 GLU A N 1
ATOM 1235 C CA . GLU A 1 166 ? 6.662 14.916 -19.665 1.00 66.25 166 GLU A CA 1
ATOM 1236 C C . GLU A 1 166 ? 5.208 15.129 -19.228 1.00 66.25 166 GLU A C 1
ATOM 1238 O O . GLU A 1 166 ? 4.279 14.724 -19.927 1.00 66.25 166 GLU A O 1
ATOM 1243 N N . MET A 1 167 ? 4.984 15.880 -18.145 1.00 75.06 167 MET A N 1
ATOM 1244 C CA . MET A 1 167 ? 3.630 16.211 -17.689 1.00 75.06 167 MET A CA 1
ATOM 1245 C C . MET A 1 167 ? 2.875 17.081 -18.699 1.00 75.06 167 MET A C 1
ATOM 1247 O O . MET A 1 167 ? 1.675 16.898 -18.901 1.00 75.06 167 MET A O 1
ATOM 1251 N N . ALA A 1 168 ? 3.563 17.999 -19.386 1.00 70.75 168 ALA A N 1
ATOM 1252 C CA . ALA A 1 168 ? 2.958 18.792 -20.456 1.00 70.75 168 ALA A CA 1
ATOM 1253 C C . ALA A 1 168 ? 2.591 17.921 -21.671 1.00 70.75 168 ALA A C 1
ATOM 1255 O O . ALA A 1 168 ? 1.526 18.102 -22.262 1.00 70.75 168 ALA A O 1
ATOM 1256 N N . ALA A 1 169 ? 3.431 16.939 -22.012 1.00 67.44 169 ALA A N 1
ATOM 1257 C CA . ALA A 1 169 ? 3.149 15.977 -23.074 1.00 67.44 169 ALA A CA 1
ATOM 1258 C C . ALA A 1 169 ? 1.918 15.107 -22.761 1.00 67.44 169 ALA A C 1
ATOM 1260 O O . ALA A 1 169 ? 1.097 14.877 -23.649 1.00 67.44 169 ALA A O 1
ATOM 1261 N N . LEU A 1 170 ? 1.736 14.701 -21.500 1.00 66.19 170 LEU A N 1
ATOM 1262 C CA . LEU A 1 170 ? 0.530 14.019 -21.012 1.00 66.19 170 LEU A CA 1
ATOM 1263 C C . LEU A 1 170 ? -0.742 14.847 -21.253 1.00 66.19 170 LEU A C 1
ATOM 1265 O O . LEU A 1 170 ? -1.725 14.333 -21.789 1.00 66.19 170 LEU A O 1
ATOM 1269 N N . TRP A 1 171 ? -0.718 16.144 -20.934 1.00 71.19 171 TRP A N 1
ATOM 1270 C CA . TRP A 1 171 ? -1.848 17.043 -21.193 1.00 71.19 171 TRP A CA 1
ATOM 1271 C C . TRP A 1 171 ? -2.134 17.223 -22.688 1.00 71.19 171 TRP A C 1
ATOM 1273 O O . TRP A 1 171 ? -3.296 17.189 -23.097 1.00 71.19 171 TRP A O 1
ATOM 1283 N N . ILE A 1 172 ? -1.091 17.346 -23.516 1.00 73.56 172 ILE A N 1
ATOM 1284 C CA . ILE A 1 172 ? -1.234 17.442 -24.975 1.00 73.56 172 ILE A CA 1
ATOM 1285 C C . ILE A 1 172 ? -1.823 16.149 -25.540 1.00 73.56 172 ILE A C 1
ATOM 1287 O O . ILE A 1 172 ? -2.771 16.225 -26.315 1.00 73.56 172 ILE A O 1
ATOM 1291 N N . LYS A 1 173 ? -1.351 14.971 -25.108 1.00 68.25 173 LYS A N 1
ATOM 1292 C CA . LYS A 1 173 ? -1.925 13.669 -25.498 1.00 68.25 173 LYS A CA 1
ATOM 1293 C C . LYS A 1 173 ? -3.424 13.618 -25.230 1.00 68.25 173 LYS A C 1
ATOM 1295 O O . LYS A 1 173 ? -4.174 13.106 -26.051 1.00 68.25 173 LYS A O 1
ATOM 1300 N N . ARG A 1 174 ? -3.849 14.146 -24.081 1.00 72.50 174 ARG A N 1
ATOM 1301 C CA . ARG A 1 174 ? -5.241 14.080 -23.630 1.00 72.50 174 ARG A CA 1
ATOM 1302 C C . ARG A 1 174 ? -6.176 15.001 -24.416 1.00 72.50 174 ARG A C 1
ATOM 1304 O O . ARG A 1 174 ? -7.354 14.690 -24.536 1.00 72.50 174 ARG A O 1
ATOM 1311 N N . ILE A 1 175 ? -5.662 16.111 -24.949 1.00 77.44 175 ILE A N 1
ATOM 1312 C CA . ILE A 1 175 ? -6.434 17.086 -25.742 1.00 77.44 175 ILE A CA 1
ATOM 1313 C C . ILE A 1 175 ? -6.330 16.786 -27.246 1.00 77.44 175 ILE A C 1
ATOM 1315 O O . ILE A 1 175 ? -7.305 16.925 -27.978 1.00 77.44 175 ILE A O 1
ATOM 1319 N N . SER A 1 176 ? -5.157 16.365 -27.720 1.00 79.88 176 SER A N 1
ATOM 1320 C CA . SER A 1 176 ? -4.907 15.989 -29.111 1.00 79.88 176 SER A CA 1
ATOM 1321 C C . SER A 1 176 ? -3.752 14.978 -29.207 1.00 79.88 176 SER A C 1
ATOM 1323 O O . SER A 1 176 ? -2.578 15.364 -29.284 1.00 79.88 176 SER A O 1
ATOM 1325 N N . PRO A 1 177 ? -4.062 13.671 -29.272 1.00 78.56 177 PRO A N 1
ATOM 1326 C CA . PRO A 1 177 ? -3.059 12.626 -29.469 1.00 78.56 177 PRO A CA 1
ATOM 1327 C C . PRO A 1 177 ? -2.213 12.857 -30.730 1.00 78.56 177 PRO A C 1
ATOM 1329 O O . PRO A 1 177 ? -0.994 12.700 -30.706 1.00 78.56 177 PRO A O 1
ATOM 1332 N N . GLU A 1 178 ? -2.834 13.308 -31.825 1.00 76.69 178 GLU A N 1
ATOM 1333 C CA . GLU A 1 178 ? -2.137 13.602 -33.083 1.00 76.69 178 GLU A CA 1
ATOM 1334 C C . GLU A 1 178 ? -1.147 14.765 -32.979 1.00 76.69 178 GLU A C 1
ATOM 1336 O O . GLU A 1 178 ? -0.136 14.780 -33.685 1.00 76.69 178 GLU A O 1
ATOM 1341 N N . ALA A 1 179 ? -1.423 15.764 -32.136 1.00 74.94 179 ALA A N 1
ATOM 1342 C CA . ALA A 1 179 ? -0.478 16.849 -31.892 1.00 74.94 179 ALA A CA 1
ATOM 1343 C C . ALA A 1 179 ? 0.774 16.322 -31.183 1.00 74.94 179 ALA A C 1
ATOM 1345 O O . ALA A 1 179 ? 1.886 16.625 -31.614 1.00 74.94 179 ALA A O 1
ATOM 1346 N N . LEU A 1 180 ? 0.604 15.459 -30.173 1.00 79.50 180 LEU A N 1
ATOM 1347 C CA . LEU A 1 180 ? 1.735 14.816 -29.507 1.00 79.50 180 LEU A CA 1
ATOM 1348 C C . LEU A 1 180 ? 2.557 13.972 -30.494 1.00 79.50 180 LEU A C 1
ATOM 1350 O O . LEU A 1 180 ? 3.778 14.108 -30.541 1.00 79.50 180 LEU A O 1
ATOM 1354 N N . PHE A 1 181 ? 1.907 13.146 -31.322 1.00 76.69 181 PHE A N 1
ATOM 1355 C CA . PHE A 1 181 ? 2.616 12.318 -32.304 1.00 76.69 181 PHE A CA 1
ATOM 1356 C C . PHE A 1 181 ? 3.358 13.144 -33.358 1.00 76.69 181 PHE A C 1
ATOM 1358 O O . PHE A 1 181 ? 4.454 12.761 -33.765 1.00 76.69 181 PHE A O 1
ATOM 1365 N N . ARG A 1 182 ? 2.807 14.286 -33.787 1.00 78.06 182 ARG A N 1
ATOM 1366 C CA . ARG A 1 182 ? 3.510 15.223 -34.678 1.00 78.06 182 ARG A CA 1
ATOM 1367 C C . ARG A 1 182 ? 4.735 15.838 -34.006 1.00 78.06 182 ARG A C 1
ATOM 1369 O O . ARG A 1 182 ? 5.791 15.896 -34.626 1.00 78.06 182 ARG A O 1
ATOM 1376 N N . MET A 1 183 ? 4.619 16.244 -32.742 1.00 71.56 183 MET A N 1
ATOM 1377 C CA . MET A 1 183 ? 5.739 16.801 -31.974 1.00 71.56 183 MET A CA 1
ATOM 1378 C C . MET A 1 183 ? 6.851 15.777 -31.723 1.00 71.56 183 MET A C 1
ATOM 1380 O O . MET A 1 183 ? 8.024 16.132 -31.783 1.00 71.56 183 MET A O 1
ATOM 1384 N N . ALA A 1 184 ? 6.494 14.517 -31.462 1.00 69.88 184 ALA A N 1
ATOM 1385 C CA . ALA A 1 184 ? 7.456 13.433 -31.281 1.00 69.88 184 ALA A CA 1
ATOM 1386 C C . ALA A 1 184 ? 8.202 13.105 -32.586 1.00 69.88 184 ALA A C 1
ATOM 1388 O O . ALA A 1 184 ? 9.416 12.938 -32.570 1.00 69.88 184 ALA A O 1
ATOM 1389 N N . ARG A 1 185 ? 7.501 13.094 -33.731 1.00 71.38 185 ARG A N 1
ATOM 1390 C CA . ARG A 1 185 ? 8.121 12.867 -35.051 1.00 71.38 185 ARG A CA 1
ATOM 1391 C C . ARG A 1 185 ? 9.026 14.007 -35.516 1.00 71.38 185 ARG A C 1
ATOM 1393 O O . ARG A 1 185 ? 9.921 13.754 -36.300 1.00 71.38 185 ARG A O 1
ATOM 1400 N N . ALA A 1 186 ? 8.807 15.235 -35.047 1.00 62.44 186 ALA A N 1
ATOM 1401 C CA . ALA A 1 186 ? 9.636 16.395 -35.391 1.00 62.44 186 ALA A CA 1
ATOM 1402 C C . ALA A 1 186 ? 10.957 16.484 -34.593 1.00 62.44 186 ALA A C 1
ATOM 1404 O O . ALA A 1 186 ? 11.712 17.437 -34.775 1.00 62.44 186 ALA A O 1
ATOM 1405 N N . ARG A 1 187 ? 11.207 15.546 -33.665 1.00 50.25 187 ARG A N 1
ATOM 1406 C CA . ARG A 1 187 ? 12.426 15.468 -32.837 1.00 50.25 187 ARG A CA 1
ATOM 1407 C C . ARG A 1 187 ? 13.443 14.420 -33.316 1.00 50.25 187 ARG A C 1
ATOM 1409 O O . ARG A 1 187 ? 14.488 14.293 -32.682 1.00 50.25 187 ARG A O 1
ATOM 1416 N N . HIS A 1 188 ? 13.143 13.719 -34.407 1.00 38.59 188 HIS A N 1
ATOM 1417 C CA . HIS A 1 188 ? 14.057 12.863 -35.168 1.00 38.59 188 HIS A CA 1
ATOM 1418 C C . HIS A 1 188 ? 14.335 13.506 -36.527 1.00 38.59 188 HIS A C 1
ATOM 1420 O O . HIS A 1 188 ? 15.443 13.276 -37.053 1.00 38.59 188 HIS A O 1
#

Foldseek 3Di:
DDAAEEEFAPCLDFLNLLLLLVSLLVLHQYEYEEQDQVSSVVSLVSSVVSVHDNLSYHDQYDDLLPVVCVVVSVVVSCVSPVDHPYYHLPFADDDDDDPVVDDVVVVVVRCSTVPVSPQVDDPVRDDDDDDDDDDPDDDDRNVQSVQVVVCVVVVPPDRDGDDDPVVVLVVCCVVPVVVSVVVVVVVD

Secondary structure (DSSP, 8-state):
-PPPEEEEETTTSHHHHHHHHHHHHTT-EEEEE-S-HHHHHHHHHHHHTTT--GGGEEE----TT-GGGHHHHHHHHHHHHS--SEEE--------S-GGGS-HHHHHHHIIIIIIHHHT-STT----------TTSPPPHHHHHHHHHHHHHTT-S------THHHHHHHHHHH-HHHHHHHHHTT-

Sequence (188 aa):
MSAQTVWITGASSGIGEALALQFAQNGDRLVLSARREGELERVAVRCRDTGLPTDQVLVLPLDVTDWDSLPGKVQAVLDRFGSIDLLVNNAGVSQRSLCKDTDMSVYQKLMDVDVMGQIALAGDGSAFGKEDEDIAGGMDVNECAEVVFKGLKARKREIPVGKGKEMAALWIKRISPEALFRMARARH

pLDDT: mean 76.72, std 18.91, range [33.5, 98.31]

InterPro domains:
  IPR002347 Short-chain dehydrogenase/reductase SDR [PF00106] (5-121)
  IPR002347 Short-chain dehydrogenase/reductase SDR [PR00081] (5-22)
  IPR002347 Short-chain dehydrogenase/reductase SDR [PR00081] (82-93)
  IPR036291 NAD(P)-binding domain superfamily [SSF51735] (3-122)